Protein AF-A0A957Z367-F1 (afdb_monomer)

Secondary structure (DSSP, 8-state):
-PPPPTT--SEEEE-SSSTTEEEEEEE-TT-S-EEEEEGGGTT-TTTSBPEE-SSSEEEEEEE---SEEEEEEEE-SSS-EEEE--TT-SSEEEETTEEEEEE-SS--------TT--PPPGGG--EEEE-HHHHT-EEETTEEE---HHHHGGGHHHHHHHT-SEEEEPP-EE-SSS---S-S-SEEEEE-GGG--HHHHHHHHHHHHTTT-EEEE---TT---TTSHHHHHS-TTB-TTS-B-TT----

Sequence (251 aa):
MGMIPHTMHGGVHPDWHAPGTVTFVLRAPHKPYVSLVGDFNRWNSRANPLVTDGRGTWWTTIPHPGATRYGYFVAIDEDSHAWVGDPYATELRWQNDQPWAYLPAKPSSFKWNDGDWQTPALRDMVIYELCVRDFAGRWARNQPQFGNFKAALKQLDYLAELGINAIEIMPIQAFPGNSSWGYNPVFFFAMADVYGRPDDFKRFVDACHSRGIAVILDVAFNHAWGDHPYYHYYPPMYGPTGEWLTNWSPF

Radius of gyration: 20.67 Å; Cα contacts (8 Å, |Δi|>4): 487; chains: 1; bounding box: 50×52×57 Å

Structure (mmCIF, N/CA/C/O backbone):
data_AF-A0A957Z367-F1
#
_entry.id   AF-A0A957Z367-F1
#
loop_
_atom_site.group_PDB
_atom_site.id
_atom_site.type_symbol
_atom_site.label_atom_id
_atom_site.label_alt_id
_atom_site.label_comp_id
_atom_site.label_asym_id
_atom_site.label_entity_id
_atom_site.label_seq_id
_atom_site.pdbx_PDB_ins_code
_atom_site.Cartn_x
_atom_site.Cartn_y
_atom_site.Cartn_z
_atom_site.occupancy
_atom_site.B_iso_or_equiv
_atom_site.auth_seq_id
_atom_site.auth_comp_id
_atom_site.auth_asym_id
_atom_site.auth_atom_id
_atom_site.pdbx_PDB_model_num
ATOM 1 N N . MET A 1 1 ? 4.218 -15.432 -27.730 1.00 51.03 1 MET A N 1
ATOM 2 C CA . MET A 1 1 ? 4.133 -14.652 -26.478 1.00 51.03 1 MET A CA 1
ATOM 3 C C . MET A 1 1 ? 3.270 -15.455 -25.522 1.00 51.03 1 MET A C 1
ATOM 5 O O . MET A 1 1 ? 2.150 -15.774 -25.901 1.00 51.03 1 MET A O 1
ATOM 9 N N . GLY A 1 2 ? 3.792 -15.887 -24.371 1.00 57.97 2 GLY A N 1
ATOM 10 C CA . GLY A 1 2 ? 2.945 -16.529 -23.360 1.00 57.97 2 GLY A CA 1
ATOM 11 C C . GLY A 1 2 ? 1.927 -15.513 -22.849 1.00 57.97 2 GLY A C 1
ATOM 12 O O . GLY A 1 2 ? 2.272 -14.344 -22.717 1.00 57.97 2 GLY A O 1
ATOM 13 N N . MET A 1 3 ? 0.681 -15.916 -22.627 1.00 66.69 3 MET A N 1
ATOM 14 C CA . MET A 1 3 ? -0.283 -15.058 -21.941 1.00 66.69 3 MET A CA 1
ATOM 15 C C . MET A 1 3 ? -0.140 -15.291 -20.442 1.00 66.69 3 MET A C 1
ATOM 17 O O . MET A 1 3 ? -0.074 -16.441 -20.004 1.00 66.69 3 MET A O 1
ATOM 21 N N . ILE A 1 4 ? -0.081 -14.215 -19.662 1.00 77.62 4 ILE A N 1
ATOM 22 C CA . ILE A 1 4 ? -0.246 -14.314 -18.214 1.00 77.62 4 ILE A CA 1
ATOM 23 C C . ILE A 1 4 ? -1.657 -14.862 -17.914 1.00 77.62 4 ILE A C 1
ATOM 25 O O . ILE A 1 4 ? -2.597 -14.515 -18.639 1.00 77.62 4 ILE A O 1
ATOM 29 N N . PRO A 1 5 ? -1.843 -15.732 -16.902 1.00 73.38 5 PRO A N 1
ATOM 30 C CA . PRO A 1 5 ? -3.178 -16.165 -16.504 1.00 73.38 5 PRO A CA 1
ATOM 31 C C . PRO A 1 5 ? -4.095 -14.961 -16.261 1.00 73.38 5 PRO A C 1
ATOM 33 O O . PRO A 1 5 ? -3.700 -14.013 -15.587 1.00 73.38 5 PRO A O 1
ATOM 36 N N . HIS A 1 6 ? -5.333 -15.010 -16.764 1.00 69.62 6 HIS A N 1
ATOM 37 C CA . HIS A 1 6 ? -6.304 -13.908 -16.640 1.00 69.62 6 HIS A CA 1
ATOM 38 C C . HIS A 1 6 ? -6.625 -13.510 -15.189 1.00 69.62 6 HIS A C 1
ATOM 40 O O . HIS A 1 6 ? -7.199 -12.452 -14.955 1.00 69.62 6 HIS A O 1
ATOM 46 N N . THR A 1 7 ? -6.267 -14.356 -14.225 1.00 73.62 7 THR A N 1
ATOM 47 C CA . THR A 1 7 ? -6.446 -14.136 -12.789 1.00 73.62 7 THR A CA 1
ATOM 48 C C . THR A 1 7 ? -5.334 -13.302 -12.149 1.00 73.62 7 THR A C 1
ATOM 50 O O . THR A 1 7 ? -5.477 -12.899 -10.999 1.00 73.62 7 THR A O 1
ATOM 53 N N . MET A 1 8 ? -4.209 -13.068 -12.836 1.00 81.94 8 MET A N 1
ATOM 54 C CA . MET A 1 8 ? -3.102 -12.279 -12.293 1.00 81.94 8 MET A CA 1
ATOM 55 C C . MET A 1 8 ? -3.261 -10.803 -12.666 1.00 81.94 8 MET A C 1
ATOM 57 O O . MET A 1 8 ? -3.231 -10.427 -13.837 1.00 81.94 8 MET A O 1
ATOM 61 N N . HIS A 1 9 ? -3.403 -9.968 -11.641 1.00 87.00 9 HIS A N 1
ATOM 62 C CA . HIS A 1 9 ? -3.416 -8.508 -11.743 1.00 87.00 9 HIS A CA 1
ATOM 63 C C . HIS A 1 9 ? -2.057 -7.926 -11.328 1.00 87.00 9 HIS A C 1
ATOM 65 O O . HIS A 1 9 ? -1.130 -8.675 -11.028 1.00 87.00 9 HIS A O 1
ATOM 71 N N . GLY A 1 10 ? -1.915 -6.600 -11.319 1.00 93.06 10 GLY A N 1
ATOM 72 C CA . GLY A 1 10 ? -0.686 -5.955 -10.852 1.00 93.06 10 GLY A CA 1
ATOM 73 C C . GLY A 1 10 ? -0.298 -6.364 -9.425 1.00 93.06 10 GLY A C 1
ATOM 74 O O . GLY A 1 10 ? -1.168 -6.622 -8.592 1.00 93.06 10 GLY A O 1
ATOM 75 N N . GLY A 1 11 ? 1.007 -6.439 -9.169 1.00 95.69 11 GLY A N 1
ATOM 76 C CA . GLY A 1 11 ? 1.596 -6.838 -7.895 1.00 95.69 11 GLY A CA 1
ATOM 77 C C . GLY A 1 11 ? 2.370 -8.149 -7.960 1.00 95.69 11 GLY A C 1
ATOM 78 O O . GLY A 1 11 ? 2.796 -8.610 -9.022 1.00 95.69 11 GLY A O 1
ATOM 79 N N . VAL A 1 12 ? 2.572 -8.746 -6.787 1.00 94.69 12 VAL A N 1
ATOM 80 C CA . VAL A 1 12 ? 3.407 -9.934 -6.598 1.00 94.69 12 VAL A CA 1
ATOM 81 C C . VAL A 1 12 ? 2.562 -11.159 -6.254 1.00 94.69 12 VAL A C 1
ATOM 83 O O . VAL A 1 12 ? 1.740 -11.135 -5.341 1.00 94.69 12 VAL A O 1
ATOM 86 N N . HIS A 1 13 ? 2.799 -12.250 -6.980 1.00 93.38 13 HIS A N 1
ATOM 87 C CA . HIS A 1 13 ? 2.037 -13.500 -6.925 1.00 93.38 13 HIS A CA 1
ATOM 88 C C . HIS A 1 13 ? 2.976 -14.668 -6.596 1.00 93.38 13 HIS A C 1
ATOM 90 O O . HIS A 1 13 ? 3.448 -15.368 -7.500 1.00 93.38 13 HIS A O 1
ATOM 96 N N . PRO A 1 14 ? 3.333 -14.844 -5.314 1.00 88.81 14 PRO A N 1
ATOM 97 C CA . PRO A 1 14 ? 4.076 -16.011 -4.852 1.00 88.81 14 PRO A CA 1
ATOM 98 C C . PRO A 1 14 ? 3.198 -17.269 -4.888 1.00 88.81 14 PRO A C 1
ATOM 100 O O . PRO A 1 14 ? 2.069 -17.258 -4.396 1.00 88.81 14 PRO A O 1
ATOM 103 N N . ASP A 1 15 ? 3.723 -18.368 -5.435 1.00 83.56 15 ASP A N 1
ATOM 104 C CA . ASP A 1 15 ? 3.072 -19.674 -5.315 1.00 83.56 15 ASP A CA 1
ATOM 105 C C . ASP A 1 15 ? 3.379 -20.272 -3.936 1.00 83.56 15 ASP A C 1
ATOM 107 O O . ASP A 1 15 ? 4.469 -20.789 -3.679 1.00 83.56 15 ASP A O 1
ATOM 111 N N . TRP A 1 16 ? 2.414 -20.170 -3.024 1.00 76.31 16 TRP A N 1
ATOM 112 C CA . TRP A 1 16 ? 2.543 -20.706 -1.669 1.00 76.31 16 TRP A CA 1
ATOM 113 C C . TRP A 1 16 ? 2.253 -22.209 -1.567 1.00 76.31 16 TRP A C 1
ATOM 115 O O . TRP A 1 16 ? 2.565 -22.809 -0.537 1.00 76.31 16 TRP A O 1
ATOM 125 N N . HIS A 1 17 ? 1.663 -22.820 -2.599 1.00 62.44 17 HIS A N 1
ATOM 126 C CA . HIS A 1 17 ? 1.275 -24.233 -2.605 1.00 62.44 17 HIS A CA 1
ATOM 127 C C . HIS A 1 17 ? 2.348 -25.123 -3.246 1.00 62.44 17 HIS A C 1
ATOM 129 O O . HIS A 1 17 ? 2.559 -26.246 -2.787 1.00 62.44 17 HIS A O 1
ATOM 135 N N . ALA A 1 18 ? 3.072 -24.603 -4.240 1.00 62.22 18 ALA A N 1
ATOM 136 C CA . ALA A 1 18 ? 4.272 -25.197 -4.820 1.00 62.22 18 ALA A CA 1
ATOM 137 C C . ALA A 1 18 ? 5.437 -2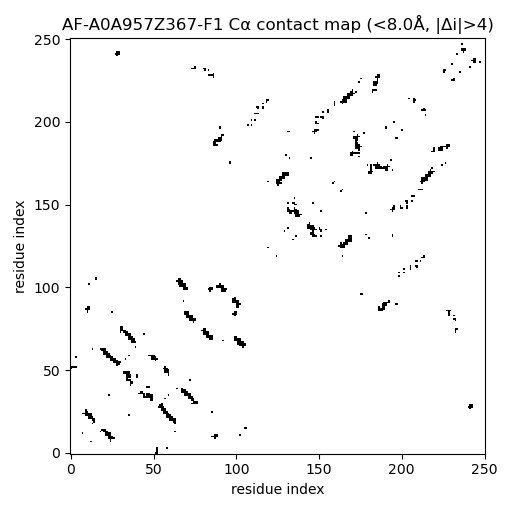4.185 -4.748 1.00 62.22 18 ALA A C 1
ATOM 139 O O . ALA A 1 18 ? 5.789 -23.560 -5.750 1.00 62.22 18 ALA A O 1
ATOM 140 N N . PRO A 1 19 ? 6.040 -23.990 -3.556 1.00 62.19 19 PRO A N 1
ATOM 141 C CA . PRO A 1 19 ? 7.034 -22.950 -3.313 1.00 62.19 19 PRO A CA 1
ATOM 142 C C . PRO A 1 19 ? 8.292 -23.192 -4.145 1.00 62.19 19 PRO A C 1
ATOM 144 O O . PRO A 1 19 ? 9.182 -23.958 -3.783 1.00 62.19 19 PRO A O 1
ATOM 147 N N . GLY A 1 20 ? 8.350 -22.517 -5.283 1.00 82.19 20 GLY A N 1
ATOM 148 C CA . GLY A 1 20 ? 9.489 -22.550 -6.188 1.00 82.19 20 GLY A CA 1
ATOM 149 C C . GLY A 1 20 ? 9.657 -21.242 -6.935 1.00 82.19 20 GLY A C 1
ATOM 150 O O . GLY A 1 20 ? 10.790 -20.837 -7.170 1.00 82.19 20 GLY A O 1
ATOM 151 N N . THR A 1 21 ? 8.562 -20.542 -7.240 1.00 91.44 21 THR A N 1
ATOM 152 C CA . THR A 1 21 ? 8.594 -19.318 -8.044 1.00 91.44 21 THR A CA 1
ATOM 153 C C . THR A 1 21 ? 7.656 -18.229 -7.543 1.00 91.44 21 THR A C 1
ATOM 155 O O . THR A 1 21 ? 6.682 -18.487 -6.839 1.00 91.44 21 THR A O 1
ATOM 158 N N . VAL A 1 22 ? 7.940 -17.001 -7.963 1.00 93.88 22 VAL A N 1
ATOM 159 C CA . VAL A 1 22 ? 7.112 -15.817 -7.732 1.00 93.88 22 VAL A CA 1
ATOM 160 C C . VAL A 1 22 ? 6.952 -15.084 -9.053 1.00 93.88 22 VAL A C 1
ATOM 162 O O . VAL A 1 22 ? 7.940 -14.873 -9.760 1.00 93.88 22 VAL A O 1
ATOM 165 N N . THR A 1 23 ? 5.719 -14.700 -9.381 1.00 95.06 23 THR A N 1
ATOM 166 C CA . THR A 1 23 ? 5.427 -13.874 -10.559 1.00 95.06 23 THR A CA 1
ATOM 167 C C . THR A 1 23 ? 5.214 -12.427 -10.139 1.00 95.06 23 THR A C 1
ATOM 169 O O . THR A 1 23 ? 4.418 -12.149 -9.248 1.00 95.06 23 THR A O 1
ATOM 172 N N . PHE A 1 24 ? 5.924 -11.511 -10.783 1.00 96.88 24 PHE A N 1
ATOM 173 C CA . PHE A 1 24 ? 5.823 -10.069 -10.573 1.00 96.88 24 PHE A CA 1
ATOM 174 C C . PHE A 1 24 ? 5.130 -9.453 -11.777 1.00 96.88 24 PHE A C 1
ATOM 176 O O . PHE A 1 24 ? 5.505 -9.773 -12.906 1.00 96.88 24 PHE A O 1
ATOM 183 N N . VAL A 1 25 ? 4.131 -8.602 -11.549 1.00 97.06 25 VAL A N 1
ATOM 184 C CA . VAL A 1 25 ? 3.269 -8.049 -12.595 1.00 97.06 25 VAL A CA 1
ATOM 185 C C . VAL A 1 25 ? 3.166 -6.537 -12.437 1.00 97.06 25 VAL A C 1
ATOM 187 O O . VAL A 1 25 ? 2.745 -6.041 -11.396 1.00 97.06 25 VAL A O 1
ATOM 190 N N . LEU A 1 26 ? 3.477 -5.798 -13.499 1.00 97.19 26 LEU A N 1
ATOM 191 C CA . LEU A 1 26 ? 3.359 -4.345 -13.547 1.00 97.19 26 LEU A CA 1
ATOM 192 C C . LEU A 1 26 ? 2.440 -3.914 -14.692 1.00 97.19 26 LEU A C 1
ATOM 194 O O . LEU A 1 26 ? 2.586 -4.349 -15.836 1.00 97.19 26 LEU A O 1
ATOM 198 N N . ARG A 1 27 ? 1.529 -2.982 -14.405 1.00 95.00 27 ARG A N 1
ATOM 199 C CA . ARG A 1 27 ? 0.796 -2.241 -15.435 1.00 95.00 27 ARG A CA 1
ATOM 200 C C . ARG A 1 27 ? 1.633 -1.034 -15.870 1.00 95.00 27 ARG A C 1
ATOM 202 O O . ARG A 1 27 ? 1.770 -0.066 -15.124 1.00 95.00 27 ARG A O 1
ATOM 209 N N . ALA A 1 28 ? 2.190 -1.103 -17.074 1.00 94.62 28 ALA A N 1
ATOM 210 C CA . ALA A 1 28 ? 2.998 -0.045 -17.682 1.00 94.62 28 ALA A CA 1
ATOM 211 C C . ALA A 1 28 ? 2.775 0.035 -19.215 1.00 94.62 28 ALA A C 1
ATOM 213 O O . ALA A 1 28 ? 3.666 -0.299 -20.002 1.00 94.62 28 ALA A O 1
ATOM 214 N N . PRO A 1 29 ? 1.569 0.415 -19.679 1.00 92.69 29 PRO A N 1
ATOM 215 C CA . PRO A 1 29 ? 1.305 0.667 -21.100 1.00 92.69 29 PRO A CA 1
ATOM 216 C C . PRO A 1 29 ? 2.258 1.675 -21.749 1.00 92.69 29 PRO A C 1
ATOM 218 O O . PRO A 1 29 ? 2.755 2.595 -21.108 1.00 92.69 29 PRO A O 1
ATOM 221 N N . HIS A 1 30 ? 2.530 1.463 -23.039 1.00 91.00 30 HIS A N 1
ATOM 222 C CA . HIS A 1 30 ? 3.413 2.294 -23.871 1.00 91.00 30 HIS A CA 1
ATOM 223 C C . HIS A 1 30 ? 4.879 2.387 -23.427 1.00 91.00 30 HIS A C 1
ATOM 225 O O . HIS A 1 30 ? 5.645 3.129 -24.036 1.00 91.00 30 HIS A O 1
ATOM 231 N N . LYS A 1 31 ? 5.308 1.631 -22.410 1.00 92.81 31 LYS A N 1
ATOM 232 C CA . LYS A 1 31 ? 6.718 1.606 -22.016 1.00 92.81 31 LYS A CA 1
ATOM 233 C C . LYS A 1 31 ? 7.532 0.705 -22.936 1.00 92.81 31 LYS A C 1
ATOM 235 O O . LYS A 1 31 ? 7.055 -0.370 -23.279 1.00 92.81 31 LYS A O 1
ATOM 240 N N . PRO A 1 32 ? 8.737 1.117 -23.363 1.00 93.31 32 PRO A N 1
ATOM 241 C CA . PRO A 1 32 ? 9.548 0.304 -24.263 1.00 93.31 32 PRO A CA 1
ATOM 242 C C . PRO A 1 32 ? 10.286 -0.819 -23.525 1.00 93.31 32 PRO A C 1
ATOM 244 O O . PRO A 1 32 ? 10.609 -1.843 -24.124 1.00 93.31 32 PRO A O 1
ATOM 247 N N . TYR A 1 33 ? 10.552 -0.646 -22.227 1.00 96.31 33 TYR A N 1
ATOM 248 C CA . TYR A 1 33 ? 11.316 -1.603 -21.438 1.00 96.31 33 TYR A CA 1
ATOM 249 C C . TYR A 1 33 ? 10.959 -1.532 -19.955 1.00 96.31 33 TYR A C 1
ATOM 251 O O . TYR A 1 33 ? 10.891 -0.449 -19.368 1.00 96.31 33 TYR A O 1
ATOM 259 N N . VAL A 1 34 ? 10.800 -2.706 -19.342 1.00 98.12 34 VAL A N 1
ATOM 260 C CA . VAL A 1 34 ? 10.646 -2.872 -17.895 1.00 98.12 34 VAL A CA 1
ATOM 261 C C . VAL A 1 34 ? 11.530 -4.029 -17.436 1.00 98.12 34 VAL A C 1
ATOM 263 O O . VAL A 1 34 ? 11.526 -5.096 -18.047 1.00 98.12 34 VAL A O 1
ATOM 266 N N . SER A 1 35 ? 12.261 -3.844 -16.338 1.00 98.56 35 SER A N 1
ATOM 267 C CA . SER A 1 35 ? 13.008 -4.909 -15.661 1.00 98.56 35 SER A CA 1
ATOM 268 C C . SER A 1 35 ? 12.687 -4.932 -14.179 1.00 98.56 35 SER A C 1
ATOM 270 O O . SER A 1 35 ? 12.572 -3.889 -13.539 1.00 98.56 35 SER A O 1
ATOM 272 N N . LEU A 1 36 ? 12.614 -6.134 -13.619 1.00 98.69 36 LEU A N 1
ATOM 273 C CA . LEU A 1 36 ? 12.528 -6.340 -12.185 1.00 98.69 36 LEU A CA 1
ATOM 274 C C . LEU A 1 36 ? 13.912 -6.087 -11.575 1.00 98.69 36 LEU A C 1
ATOM 276 O O . LEU A 1 36 ? 14.925 -6.582 -12.077 1.00 98.69 36 LEU A O 1
ATOM 280 N N . VAL A 1 37 ? 13.958 -5.324 -10.488 1.00 98.56 37 VAL A N 1
ATOM 281 C CA . VAL A 1 37 ? 15.180 -5.035 -9.727 1.00 98.56 37 VAL A CA 1
ATOM 282 C C . VAL A 1 37 ? 14.935 -5.311 -8.251 1.00 98.56 37 VAL A C 1
ATOM 284 O O . VAL A 1 37 ? 13.828 -5.116 -7.758 1.00 98.56 37 VAL A O 1
ATOM 287 N N . GLY A 1 38 ? 15.949 -5.780 -7.534 1.00 97.94 38 GLY A N 1
ATOM 288 C CA . GLY A 1 38 ? 15.832 -6.009 -6.099 1.00 97.94 38 GLY A CA 1
ATOM 289 C C . GLY A 1 38 ? 17.091 -6.589 -5.481 1.00 97.94 38 GLY A C 1
ATOM 290 O O . GLY A 1 38 ? 18.102 -6.801 -6.156 1.00 97.94 38 GLY A O 1
ATOM 291 N N . ASP A 1 39 ? 17.030 -6.892 -4.186 1.00 97.62 39 ASP A N 1
ATOM 292 C CA . ASP A 1 39 ? 18.198 -7.401 -3.456 1.00 97.62 39 ASP A CA 1
ATOM 293 C C . ASP A 1 39 ? 18.724 -8.715 -4.073 1.00 97.62 39 ASP A C 1
ATOM 295 O O . ASP A 1 39 ? 19.935 -8.920 -4.173 1.00 97.62 39 ASP A O 1
ATOM 299 N N . PHE A 1 40 ? 17.824 -9.570 -4.573 1.00 97.25 40 PHE A N 1
ATOM 300 C CA . PHE A 1 40 ? 18.145 -10.873 -5.173 1.00 97.25 40 PHE A CA 1
ATOM 301 C C . PHE A 1 40 ? 18.965 -10.793 -6.471 1.00 97.25 40 PHE A C 1
ATOM 303 O O . PHE A 1 40 ? 19.659 -11.750 -6.809 1.00 97.25 40 PHE A O 1
ATOM 310 N N . ASN A 1 41 ? 18.920 -9.669 -7.192 1.00 97.75 41 ASN A N 1
ATOM 311 C CA . ASN A 1 41 ? 19.721 -9.443 -8.399 1.00 97.75 41 ASN A CA 1
ATOM 312 C C . ASN A 1 41 ? 20.695 -8.267 -8.255 1.00 97.75 41 ASN A C 1
ATOM 314 O O . ASN A 1 41 ? 21.228 -7.783 -9.255 1.00 97.75 41 ASN A O 1
ATOM 318 N N . ARG A 1 42 ? 20.952 -7.831 -7.011 1.00 97.69 42 ARG A N 1
ATOM 319 C CA . ARG A 1 42 ? 21.804 -6.679 -6.676 1.00 97.69 42 ARG A CA 1
ATOM 320 C C . ARG A 1 42 ? 21.386 -5.411 -7.421 1.00 97.69 42 ARG A C 1
ATOM 322 O O . ARG A 1 42 ? 22.244 -4.644 -7.849 1.00 97.69 42 ARG A O 1
ATOM 329 N N . TRP A 1 43 ? 20.078 -5.217 -7.584 1.00 97.62 43 TRP A N 1
ATOM 330 C CA . TRP A 1 43 ? 19.509 -4.053 -8.255 1.00 97.62 43 TRP A CA 1
ATOM 331 C C . TRP A 1 43 ? 20.005 -3.891 -9.705 1.00 97.62 43 TRP A C 1
ATOM 333 O O . TRP A 1 43 ? 20.191 -2.783 -10.188 1.00 97.62 43 TRP A O 1
ATOM 343 N N . ASN A 1 44 ? 20.238 -4.994 -10.426 1.00 98.19 44 ASN A N 1
ATOM 344 C CA . ASN A 1 44 ? 20.693 -4.959 -11.818 1.00 98.19 44 ASN A CA 1
ATOM 345 C C . ASN A 1 44 ? 19.507 -4.836 -12.794 1.00 98.19 44 ASN A C 1
ATOM 347 O O . ASN A 1 44 ? 18.764 -5.796 -13.000 1.00 98.19 44 ASN A O 1
ATOM 351 N N . SER A 1 45 ? 19.388 -3.687 -13.468 1.00 97.81 45 SER A N 1
ATOM 352 C CA . SER A 1 45 ? 18.305 -3.356 -14.414 1.00 97.81 45 SER A CA 1
ATOM 353 C C . SER A 1 45 ? 18.272 -4.178 -15.708 1.00 97.81 45 SER A C 1
ATOM 355 O O . SER A 1 45 ? 17.394 -3.972 -16.546 1.00 97.81 45 SER A O 1
ATOM 357 N N . ARG A 1 46 ? 19.223 -5.098 -15.902 1.00 97.38 46 ARG A N 1
ATOM 358 C CA . ARG A 1 46 ? 19.306 -5.992 -17.067 1.00 97.38 46 ARG A CA 1
ATOM 359 C C . ARG A 1 46 ? 19.168 -7.469 -16.709 1.00 97.38 46 ARG A C 1
ATOM 361 O O . ARG A 1 46 ? 19.109 -8.302 -17.607 1.00 97.38 46 ARG A O 1
ATOM 368 N N . ALA A 1 47 ? 19.155 -7.810 -15.420 1.00 97.44 47 ALA A N 1
ATOM 369 C CA . ALA A 1 47 ? 19.177 -9.203 -14.980 1.00 97.44 47 ALA A CA 1
ATOM 370 C C . ALA A 1 47 ? 17.825 -9.910 -15.153 1.00 97.44 47 ALA A C 1
ATOM 372 O O . ALA A 1 47 ? 17.796 -11.117 -15.383 1.00 97.44 47 ALA A O 1
ATOM 373 N N . ASN A 1 48 ? 16.712 -9.178 -15.039 1.00 98.06 48 ASN A N 1
ATOM 374 C CA . ASN A 1 48 ? 15.365 -9.749 -15.059 1.00 98.06 48 ASN A CA 1
ATOM 375 C C . ASN A 1 48 ? 14.393 -8.880 -15.882 1.00 98.06 48 ASN A C 1
ATOM 377 O O . ASN A 1 48 ? 13.464 -8.308 -15.305 1.00 98.06 48 ASN A O 1
ATOM 381 N N . PRO A 1 49 ? 14.581 -8.769 -17.212 1.00 98.00 49 PRO A N 1
ATOM 382 C CA . PRO A 1 49 ? 13.626 -8.076 -18.072 1.00 98.00 49 PRO A CA 1
ATOM 383 C C . PRO A 1 49 ? 12.245 -8.740 -17.990 1.00 98.00 49 PRO A C 1
ATOM 385 O O . PRO A 1 49 ? 12.132 -9.969 -17.919 1.00 98.00 49 PRO A O 1
ATOM 388 N N . LEU A 1 50 ? 11.193 -7.925 -17.986 1.00 97.44 50 LEU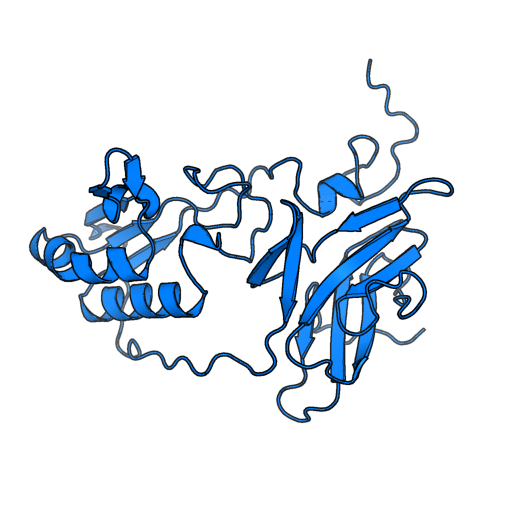 A N 1
ATOM 389 C CA . LEU A 1 50 ? 9.816 -8.405 -18.038 1.00 97.44 50 LEU A CA 1
ATOM 390 C C . LEU A 1 50 ? 9.418 -8.663 -19.494 1.00 97.44 50 LEU A C 1
ATOM 392 O O . LEU A 1 50 ? 9.827 -7.953 -20.412 1.00 97.44 50 LEU A O 1
ATOM 396 N N . VAL A 1 51 ? 8.575 -9.671 -19.694 1.00 95.88 51 VAL A N 1
ATOM 397 C CA . VAL A 1 51 ? 7.834 -9.866 -20.943 1.00 95.88 51 VAL A CA 1
ATOM 398 C C . VAL A 1 51 ? 6.523 -9.084 -20.882 1.00 95.88 51 VAL A C 1
ATOM 400 O O . VAL A 1 51 ? 6.047 -8.759 -19.797 1.00 95.88 51 VAL A O 1
ATOM 403 N N . THR A 1 52 ? 5.926 -8.781 -22.034 1.00 93.69 52 THR A N 1
ATOM 404 C CA . THR A 1 52 ? 4.665 -8.030 -22.106 1.00 93.69 52 THR A CA 1
ATOM 405 C C . THR A 1 52 ? 3.654 -8.675 -23.045 1.00 93.69 52 THR A C 1
ATOM 407 O O . THR A 1 52 ? 4.017 -9.401 -23.969 1.00 93.69 52 THR A O 1
ATOM 410 N N . ASP A 1 53 ? 2.373 -8.389 -22.818 1.00 92.06 53 ASP A N 1
ATOM 411 C CA . ASP A 1 53 ? 1.258 -8.740 -23.701 1.00 92.06 53 ASP A CA 1
ATOM 412 C C . ASP A 1 53 ? 1.104 -7.755 -24.876 1.00 92.06 53 ASP A C 1
ATOM 414 O O . ASP A 1 53 ? 0.200 -7.902 -25.697 1.00 92.06 53 ASP A O 1
ATOM 418 N N . GLY A 1 54 ? 1.957 -6.724 -24.941 1.00 89.75 54 GLY A N 1
ATOM 419 C CA . GLY A 1 54 ? 1.886 -5.643 -25.927 1.00 89.75 54 GLY A CA 1
ATOM 420 C C . GLY A 1 54 ? 0.743 -4.651 -25.683 1.00 89.75 54 GLY A C 1
ATOM 421 O O . GLY A 1 54 ? 0.636 -3.654 -26.388 1.00 89.75 54 GLY A O 1
ATOM 422 N N . ARG A 1 55 ? -0.098 -4.889 -24.671 1.00 88.06 55 ARG A N 1
ATOM 423 C CA . ARG A 1 55 ? -1.173 -3.993 -24.217 1.00 88.06 55 ARG A CA 1
ATOM 424 C C . ARG A 1 55 ? -0.787 -3.262 -22.935 1.00 88.06 55 ARG A C 1
ATOM 426 O O . ARG A 1 55 ? -1.561 -2.445 -22.438 1.00 88.06 55 ARG A O 1
ATOM 433 N N . GLY A 1 56 ? 0.417 -3.524 -22.420 1.00 89.62 56 GLY A N 1
ATOM 434 C CA . GLY A 1 56 ? 1.037 -2.847 -21.290 1.00 89.62 56 GLY A CA 1
ATOM 435 C C . GLY A 1 56 ? 0.926 -3.579 -19.963 1.00 89.62 56 GLY A C 1
ATOM 436 O O . GLY A 1 56 ? 1.104 -2.951 -18.920 1.00 89.62 56 GLY A O 1
ATOM 437 N N . THR A 1 57 ? 0.564 -4.857 -19.973 1.00 94.50 57 THR A N 1
ATOM 438 C CA . THR A 1 57 ? 0.817 -5.732 -18.829 1.00 94.50 57 THR A CA 1
ATOM 439 C C . THR A 1 57 ? 2.216 -6.293 -19.004 1.00 94.50 57 THR A C 1
ATOM 441 O O . THR A 1 57 ? 2.525 -6.863 -20.050 1.00 94.50 57 THR A O 1
ATOM 444 N N . TRP A 1 58 ? 3.067 -6.102 -18.005 1.00 96.19 58 TRP A N 1
ATOM 445 C CA . TRP A 1 58 ? 4.432 -6.608 -17.965 1.00 96.19 58 TRP A CA 1
ATOM 446 C C . TRP A 1 58 ? 4.544 -7.630 -16.850 1.00 96.19 58 TRP A C 1
ATOM 448 O O . TRP A 1 58 ? 3.995 -7.404 -15.774 1.00 96.19 58 TRP A O 1
ATOM 458 N N . TRP A 1 59 ? 5.265 -8.727 -17.063 1.00 97.00 59 TRP A N 1
ATOM 459 C CA . TRP A 1 59 ? 5.526 -9.679 -15.990 1.00 97.00 59 TRP A CA 1
ATOM 460 C C . TRP A 1 59 ? 6.834 -10.441 -16.153 1.00 97.00 59 TRP A C 1
ATOM 462 O O . TRP A 1 59 ? 7.412 -10.535 -17.235 1.00 97.00 59 TRP A O 1
ATOM 472 N N . THR A 1 60 ? 7.302 -11.010 -15.049 1.00 95.88 60 THR A N 1
ATOM 473 C CA . THR A 1 60 ? 8.381 -11.996 -15.037 1.00 95.88 60 THR A CA 1
ATOM 474 C C . THR A 1 60 ? 8.164 -12.974 -13.892 1.00 95.88 60 THR A C 1
ATOM 476 O O . THR A 1 60 ? 7.592 -12.614 -12.862 1.00 95.88 60 THR A O 1
ATOM 479 N N . THR A 1 61 ? 8.620 -14.208 -14.069 1.00 94.50 61 THR A N 1
ATOM 480 C CA . THR A 1 61 ? 8.558 -15.250 -13.044 1.00 94.50 61 THR A CA 1
ATOM 481 C C . THR A 1 61 ? 9.978 -15.677 -12.718 1.00 94.50 61 THR A C 1
ATOM 483 O O . THR A 1 61 ? 10.727 -16.086 -13.604 1.00 94.50 61 THR A O 1
ATOM 486 N N . ILE A 1 62 ? 10.354 -15.576 -11.446 1.00 94.69 62 ILE A N 1
ATOM 487 C CA . ILE A 1 62 ? 11.686 -15.951 -10.957 1.00 94.69 62 ILE A CA 1
ATOM 488 C C . ILE A 1 62 ? 11.568 -17.021 -9.872 1.00 94.69 62 ILE A C 1
ATOM 490 O O . ILE A 1 62 ? 10.506 -17.131 -9.251 1.00 94.69 62 ILE A O 1
ATOM 494 N N . PRO A 1 63 ? 12.638 -17.788 -9.592 1.00 93.56 63 PRO A N 1
ATOM 495 C CA . PRO A 1 63 ? 12.701 -18.598 -8.385 1.00 93.56 63 PRO A CA 1
ATOM 496 C C . PRO A 1 63 ? 12.415 -17.753 -7.141 1.00 93.56 63 PRO A C 1
ATOM 498 O O . PRO A 1 63 ? 12.841 -16.600 -7.080 1.00 93.56 63 PRO A O 1
ATOM 501 N N . HIS A 1 64 ? 11.704 -18.309 -6.157 1.00 93.38 64 HIS A N 1
ATOM 502 C CA . HIS A 1 64 ? 11.320 -17.563 -4.960 1.00 93.38 64 HIS A CA 1
ATOM 503 C C . HIS A 1 64 ? 12.572 -17.002 -4.256 1.00 93.38 64 HIS A C 1
ATOM 505 O O . HIS A 1 64 ? 13.365 -17.779 -3.720 1.00 93.38 64 HIS A O 1
ATOM 511 N N . PRO A 1 65 ? 12.761 -15.668 -4.206 1.00 93.75 65 PRO A N 1
ATOM 512 C CA . PRO A 1 65 ? 14.026 -15.072 -3.764 1.00 93.75 65 PRO A CA 1
ATOM 513 C C . PRO A 1 65 ? 14.201 -15.081 -2.236 1.00 93.75 65 PRO A C 1
ATOM 515 O O . PRO A 1 65 ? 15.237 -14.669 -1.720 1.00 93.75 65 PRO A O 1
ATOM 518 N N . GLY A 1 66 ? 13.178 -15.523 -1.503 1.00 93.69 66 GLY A N 1
ATOM 519 C CA . GLY A 1 66 ? 13.091 -15.363 -0.057 1.00 93.69 66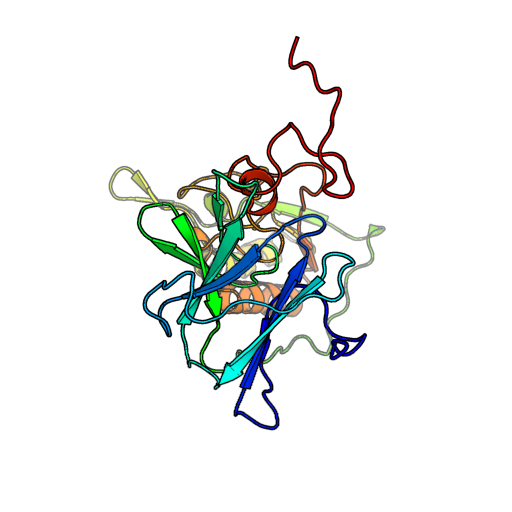 GLY A CA 1
ATOM 520 C C . GLY A 1 66 ? 12.568 -13.973 0.291 1.00 93.69 66 GLY A C 1
ATOM 521 O O . GLY A 1 66 ? 11.903 -13.332 -0.520 1.00 93.69 66 GLY A O 1
ATOM 522 N N . ALA A 1 67 ? 12.851 -13.516 1.509 1.00 95.25 67 ALA A N 1
ATOM 523 C CA . ALA A 1 67 ? 12.515 -12.157 1.905 1.00 95.25 67 ALA A CA 1
ATOM 524 C C . ALA A 1 67 ? 13.388 -11.166 1.127 1.00 95.25 67 ALA A C 1
ATOM 526 O O . ALA A 1 67 ? 14.614 -11.249 1.196 1.00 95.25 67 ALA A O 1
ATOM 527 N N . THR A 1 68 ? 12.780 -10.229 0.403 1.00 96.94 68 THR A N 1
ATOM 528 C CA . THR A 1 68 ? 13.535 -9.321 -0.465 1.00 96.94 68 THR A CA 1
ATOM 529 C C . THR A 1 68 ? 12.831 -7.987 -0.662 1.00 96.94 68 THR A C 1
ATOM 531 O O . THR A 1 68 ? 11.600 -7.913 -0.661 1.00 96.94 68 THR A O 1
ATOM 534 N N . ARG A 1 69 ? 13.618 -6.925 -0.849 1.00 97.75 69 ARG A N 1
ATOM 535 C CA . ARG A 1 69 ? 13.116 -5.670 -1.407 1.00 97.75 69 ARG A CA 1
ATOM 536 C C . ARG A 1 69 ? 13.215 -5.720 -2.919 1.00 97.75 69 ARG A C 1
ATOM 538 O O . ARG A 1 69 ? 14.185 -6.256 -3.460 1.00 97.75 69 ARG A O 1
ATOM 545 N N . TYR A 1 70 ? 12.228 -5.140 -3.581 1.00 98.44 70 TYR A N 1
ATOM 546 C CA . TYR A 1 70 ? 12.177 -5.082 -5.029 1.00 98.44 70 TYR A CA 1
ATOM 547 C C . TYR A 1 70 ? 11.473 -3.817 -5.524 1.00 98.44 70 TYR A C 1
ATOM 549 O O . TYR A 1 70 ? 10.836 -3.072 -4.773 1.00 98.44 70 TYR A O 1
ATOM 557 N N . GLY A 1 71 ? 11.607 -3.597 -6.820 1.00 98.25 71 GLY A N 1
ATOM 558 C CA . GLY A 1 71 ? 10.922 -2.578 -7.588 1.00 98.25 71 GLY A CA 1
ATOM 559 C C . GLY A 1 71 ? 11.115 -2.849 -9.073 1.00 98.25 71 GLY A C 1
ATOM 560 O O . GLY A 1 71 ? 11.469 -3.959 -9.486 1.00 98.25 71 GLY A O 1
ATOM 561 N N . TYR A 1 72 ? 10.929 -1.813 -9.875 1.00 98.62 72 TYR A N 1
ATOM 562 C CA . TYR A 1 72 ? 11.069 -1.876 -11.317 1.00 98.62 72 TYR A CA 1
ATOM 563 C C . TYR A 1 72 ? 11.997 -0.776 -11.815 1.00 98.62 72 TYR A C 1
ATOM 565 O O . TYR A 1 72 ? 11.934 0.372 -11.376 1.00 98.62 72 TYR A O 1
ATOM 573 N N . PHE A 1 73 ? 12.840 -1.146 -12.769 1.00 98.31 73 PHE A N 1
ATOM 574 C CA . PHE A 1 73 ? 13.471 -0.213 -13.684 1.00 98.31 73 PHE A CA 1
ATOM 575 C C . PHE A 1 73 ? 12.558 -0.078 -14.901 1.00 98.31 73 PHE A C 1
ATOM 577 O O . PHE A 1 73 ? 12.283 -1.076 -15.571 1.00 98.31 73 PHE A O 1
ATOM 584 N N . VAL A 1 74 ? 12.089 1.132 -15.185 1.00 98.00 74 VAL A N 1
ATOM 585 C CA . VAL A 1 74 ? 11.161 1.422 -16.284 1.00 98.00 74 VAL A CA 1
ATOM 586 C C . VAL A 1 74 ? 11.810 2.447 -17.200 1.00 98.00 74 VAL A C 1
ATOM 588 O O . VAL A 1 74 ? 12.104 3.557 -16.761 1.00 98.00 74 VAL A O 1
ATOM 591 N N . ALA A 1 75 ? 12.029 2.102 -18.466 1.00 96.19 75 ALA A N 1
ATOM 592 C CA . ALA A 1 75 ? 12.386 3.104 -19.466 1.00 96.19 75 ALA A CA 1
ATOM 593 C C . ALA A 1 75 ? 11.162 3.991 -19.729 1.00 96.19 75 ALA A C 1
ATOM 595 O O . ALA A 1 75 ? 10.057 3.482 -19.931 1.00 96.19 75 ALA A O 1
ATOM 596 N N . ILE A 1 76 ? 11.345 5.307 -19.679 1.00 91.88 76 ILE A N 1
ATOM 597 C CA . ILE A 1 76 ? 10.278 6.277 -19.940 1.00 91.88 76 ILE A CA 1
ATOM 598 C C . ILE A 1 76 ? 10.244 6.576 -21.437 1.00 91.88 76 ILE A C 1
ATOM 600 O O . ILE A 1 76 ? 9.169 6.504 -22.028 1.00 91.88 76 ILE A O 1
ATOM 604 N N . ASP A 1 77 ? 11.412 6.840 -22.019 1.00 83.69 77 ASP A N 1
ATOM 605 C CA . ASP A 1 77 ? 11.667 7.080 -23.440 1.00 83.69 77 ASP A CA 1
ATOM 606 C C . ASP A 1 77 ? 13.046 6.488 -23.826 1.00 83.69 77 ASP A C 1
ATOM 608 O O . ASP A 1 77 ? 13.536 5.582 -23.146 1.00 83.69 77 ASP A O 1
ATOM 612 N N . GLU A 1 78 ? 13.639 6.929 -24.941 1.00 81.69 78 GLU A N 1
ATOM 613 C CA . GLU A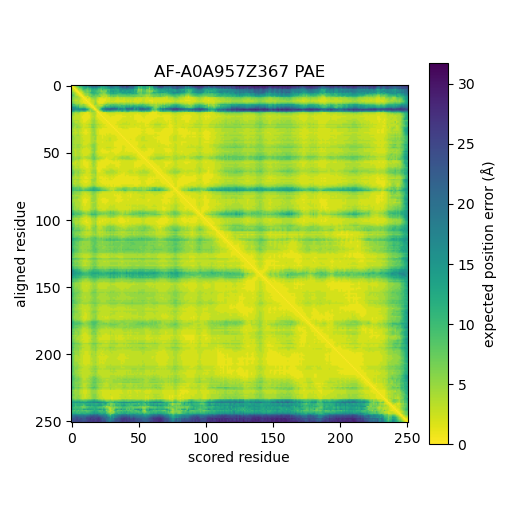 1 78 ? 14.940 6.434 -25.423 1.00 81.69 78 GLU A CA 1
ATOM 614 C C . GLU A 1 78 ? 16.119 6.836 -24.520 1.00 81.69 78 GLU A C 1
ATOM 616 O O . GLU A 1 78 ? 17.090 6.084 -24.417 1.00 81.69 78 GLU A O 1
ATOM 621 N N . ASP A 1 79 ? 16.014 7.970 -23.824 1.00 86.81 79 ASP A N 1
ATOM 622 C CA . ASP A 1 79 ? 17.110 8.595 -23.078 1.00 86.81 79 ASP A CA 1
ATOM 623 C C . ASP A 1 79 ? 16.876 8.608 -21.557 1.00 86.81 79 ASP A C 1
ATOM 625 O O . ASP A 1 79 ? 17.815 8.796 -20.776 1.00 86.81 79 ASP A O 1
ATOM 629 N N . SER A 1 80 ? 15.638 8.397 -21.105 1.00 92.19 80 SER A N 1
ATOM 630 C CA . SER A 1 80 ? 15.244 8.540 -19.705 1.00 92.19 80 SER A CA 1
ATOM 631 C C . SER A 1 80 ? 14.582 7.288 -19.120 1.00 92.19 80 SER A C 1
ATOM 633 O O . SER A 1 80 ? 13.976 6.455 -19.799 1.00 92.19 80 SER A O 1
ATOM 635 N N . HIS A 1 81 ? 14.733 7.122 -17.806 1.00 95.44 81 HIS A N 1
ATOM 636 C CA . HIS A 1 81 ? 14.226 5.972 -17.064 1.00 95.44 81 HIS A CA 1
ATOM 637 C C . HIS A 1 81 ? 13.879 6.351 -15.623 1.00 95.44 81 HIS A C 1
ATOM 639 O O . HIS A 1 81 ? 14.368 7.346 -15.092 1.00 95.44 81 HIS A O 1
ATOM 645 N N . ALA A 1 82 ? 13.078 5.512 -14.973 1.00 95.69 82 ALA A N 1
ATOM 646 C CA . ALA A 1 82 ? 12.741 5.623 -13.563 1.00 95.69 82 ALA A CA 1
ATOM 647 C C . ALA A 1 82 ? 13.026 4.317 -12.820 1.00 95.69 82 ALA A C 1
ATOM 649 O O . ALA A 1 82 ? 12.860 3.217 -13.351 1.00 95.69 82 ALA A O 1
ATOM 650 N N . TRP A 1 83 ? 13.413 4.465 -11.557 1.00 96.75 83 TRP A N 1
ATOM 651 C CA . TRP A 1 83 ? 13.489 3.377 -10.594 1.00 96.75 83 TRP A CA 1
ATOM 652 C C . TRP A 1 83 ? 12.357 3.557 -9.593 1.00 96.75 83 TRP A C 1
ATOM 654 O O . TRP A 1 83 ? 12.332 4.548 -8.864 1.00 96.75 83 TRP A O 1
ATOM 664 N N . VAL A 1 84 ? 11.413 2.624 -9.576 1.00 96.50 84 VAL A N 1
ATOM 665 C CA . VAL A 1 84 ? 10.165 2.780 -8.823 1.00 96.50 84 VAL A CA 1
ATOM 666 C C . VAL A 1 84 ? 9.848 1.544 -7.998 1.00 96.50 84 VAL A C 1
ATOM 668 O O . VAL A 1 84 ? 10.126 0.420 -8.415 1.00 96.50 84 VAL A O 1
ATOM 671 N N . GLY A 1 85 ? 9.249 1.737 -6.823 1.00 96.94 85 GLY A N 1
ATOM 672 C CA . GLY A 1 85 ? 8.617 0.642 -6.090 1.00 96.94 85 GLY A CA 1
ATOM 673 C C . GLY A 1 85 ? 7.413 0.079 -6.855 1.00 96.94 85 GLY A C 1
ATOM 674 O O . GLY A 1 85 ? 6.922 0.690 -7.804 1.00 96.94 85 GLY A O 1
ATOM 675 N N . ASP A 1 86 ? 6.924 -1.089 -6.442 1.00 97.62 86 ASP A N 1
ATOM 676 C CA . ASP A 1 86 ? 5.716 -1.680 -7.025 1.00 97.62 86 ASP A CA 1
ATOM 677 C C . ASP A 1 86 ? 4.462 -0.885 -6.600 1.00 97.62 86 ASP A C 1
ATOM 679 O O . ASP A 1 86 ? 4.162 -0.868 -5.406 1.00 97.62 86 ASP A O 1
ATOM 683 N N . PRO A 1 87 ? 3.702 -0.250 -7.519 1.00 96.56 87 PRO A N 1
ATOM 684 C CA . PRO A 1 87 ? 2.480 0.485 -7.169 1.00 96.56 87 PRO A CA 1
ATOM 685 C C . PRO A 1 87 ? 1.430 -0.367 -6.433 1.00 96.56 87 PRO A C 1
ATOM 687 O O . PRO A 1 87 ? 0.578 0.168 -5.725 1.00 96.56 87 PRO A O 1
ATOM 690 N N . TYR A 1 88 ? 1.496 -1.690 -6.586 1.00 96.94 88 TYR A N 1
ATOM 691 C CA . TYR A 1 88 ? 0.619 -2.674 -5.957 1.00 96.94 88 TYR A CA 1
ATOM 692 C C . TYR A 1 88 ? 1.243 -3.309 -4.703 1.00 96.94 88 TYR A C 1
ATOM 694 O O . TYR A 1 88 ? 0.733 -4.307 -4.192 1.00 96.94 88 TYR A O 1
ATOM 702 N N . ALA A 1 89 ? 2.359 -2.767 -4.204 1.00 96.25 89 ALA A N 1
ATOM 703 C CA . ALA A 1 89 ? 3.012 -3.260 -3.001 1.00 96.25 89 ALA A CA 1
ATOM 704 C C . ALA A 1 89 ? 2.056 -3.239 -1.805 1.00 96.25 89 ALA A C 1
ATOM 706 O O . ALA A 1 89 ? 1.450 -2.216 -1.494 1.00 96.25 89 ALA A O 1
ATOM 707 N N . THR A 1 90 ? 1.992 -4.355 -1.081 1.00 94.50 90 THR A N 1
ATOM 708 C CA . THR A 1 90 ? 1.245 -4.463 0.182 1.00 94.50 90 THR A CA 1
ATOM 709 C C . THR A 1 90 ? 2.103 -4.134 1.404 1.00 94.50 90 THR A C 1
ATOM 711 O O . THR A 1 90 ? 1.606 -4.005 2.521 1.00 94.50 90 THR A O 1
ATOM 714 N N . GLU A 1 91 ? 3.419 -4.042 1.217 1.00 95.00 91 GLU A N 1
ATOM 715 C CA . GLU A 1 91 ? 4.382 -3.718 2.260 1.00 95.00 91 GLU A CA 1
ATOM 716 C C . GLU A 1 91 ? 5.587 -2.989 1.657 1.00 95.00 91 GLU A C 1
ATOM 718 O O . GLU A 1 91 ? 6.054 -3.340 0.572 1.00 95.00 91 GLU A O 1
ATOM 723 N N . LEU A 1 92 ? 6.108 -1.995 2.384 1.00 95.44 92 LEU A N 1
ATOM 724 C CA . LEU A 1 92 ? 7.247 -1.183 1.959 1.00 95.44 92 LEU A CA 1
ATOM 725 C C . LEU A 1 92 ? 8.425 -1.259 2.938 1.00 95.44 92 LEU A C 1
ATOM 727 O O . LEU A 1 92 ? 8.277 -1.529 4.138 1.00 95.44 92 LEU A O 1
ATOM 731 N N . ARG A 1 93 ? 9.621 -0.980 2.418 1.00 93.75 93 ARG A N 1
ATOM 732 C CA . ARG A 1 93 ? 10.842 -0.688 3.176 1.00 93.75 93 ARG A CA 1
ATOM 733 C C . ARG A 1 93 ? 11.482 0.574 2.617 1.00 93.75 93 ARG A C 1
ATOM 735 O O . ARG A 1 93 ? 11.850 0.603 1.446 1.00 93.75 93 ARG A O 1
ATOM 742 N N . TRP A 1 94 ? 11.657 1.572 3.471 1.00 90.06 94 TRP A N 1
ATOM 743 C CA . TRP A 1 94 ? 12.342 2.809 3.118 1.00 90.06 94 TRP A CA 1
ATOM 744 C C . TRP A 1 94 ? 13.856 2.632 3.243 1.00 90.06 94 TRP A C 1
ATOM 746 O O . TRP A 1 94 ? 14.352 2.108 4.243 1.00 90.06 94 TRP A O 1
ATOM 756 N N . GLN A 1 95 ? 14.595 3.048 2.219 1.00 88.88 95 GLN A N 1
ATOM 757 C CA . GLN A 1 95 ? 16.052 3.156 2.253 1.00 88.88 95 GLN A CA 1
ATOM 758 C C . GLN A 1 95 ? 16.455 4.471 1.597 1.00 88.88 95 GLN A C 1
ATOM 760 O O . GLN A 1 95 ? 16.110 4.690 0.441 1.00 88.88 95 GLN A O 1
ATOM 765 N N . ASN A 1 96 ? 17.216 5.305 2.315 1.00 87.12 96 ASN A N 1
ATOM 766 C CA . ASN A 1 96 ? 17.650 6.626 1.843 1.00 87.12 96 ASN A CA 1
ATOM 767 C C . ASN A 1 96 ? 16.470 7.452 1.297 1.00 87.12 96 ASN A C 1
ATOM 769 O O . ASN A 1 96 ? 16.522 7.934 0.171 1.00 87.12 96 ASN A O 1
ATOM 773 N N . ASP A 1 97 ? 15.381 7.513 2.068 1.00 83.81 97 ASP A N 1
ATOM 774 C CA . ASP A 1 97 ? 14.127 8.198 1.724 1.00 83.81 97 ASP A CA 1
ATOM 775 C C . ASP A 1 97 ? 13.390 7.674 0.475 1.00 83.81 97 ASP A C 1
ATOM 777 O O . ASP A 1 97 ? 12.381 8.246 0.074 1.00 83.81 97 ASP A O 1
ATOM 781 N N . GLN A 1 98 ? 13.810 6.536 -0.092 1.00 88.19 98 GLN A N 1
ATOM 782 C CA . GLN A 1 98 ? 13.119 5.886 -1.206 1.00 88.19 98 GLN A CA 1
ATOM 783 C C . GLN A 1 98 ? 12.327 4.647 -0.745 1.00 88.19 98 GLN A C 1
ATOM 785 O O . GLN A 1 98 ? 12.900 3.757 -0.100 1.00 88.19 98 GLN A O 1
ATOM 790 N N . PRO A 1 99 ? 11.025 4.551 -1.075 1.00 93.25 99 PRO A N 1
ATOM 791 C CA . PRO A 1 99 ? 10.195 3.405 -0.726 1.00 93.25 99 PRO A CA 1
ATOM 792 C C . PRO A 1 99 ? 10.359 2.261 -1.734 1.00 93.25 99 PRO A C 1
ATOM 794 O O . PRO A 1 99 ? 10.118 2.418 -2.931 1.00 93.25 99 PRO A O 1
ATOM 797 N N . TRP A 1 100 ? 10.700 1.075 -1.233 1.00 96.44 100 TRP A N 1
ATOM 798 C CA . TRP A 1 100 ? 10.767 -0.155 -2.025 1.00 96.44 100 TRP A CA 1
ATOM 799 C C . TRP A 1 100 ? 9.719 -1.159 -1.582 1.00 96.44 100 TRP A C 1
ATOM 801 O O . TRP A 1 100 ? 9.488 -1.325 -0.382 1.00 96.44 100 TRP A O 1
ATOM 811 N N . ALA A 1 101 ? 9.132 -1.873 -2.541 1.00 97.44 101 ALA A N 1
ATOM 812 C CA . ALA A 1 101 ? 8.222 -2.966 -2.248 1.00 97.44 101 ALA A CA 1
ATOM 813 C C . ALA A 1 101 ? 8.963 -4.082 -1.508 1.00 97.44 101 ALA A C 1
ATOM 815 O O . ALA A 1 101 ? 10.142 -4.342 -1.758 1.00 97.44 101 ALA A O 1
ATOM 816 N N . TYR A 1 102 ? 8.277 -4.744 -0.583 1.00 96.69 102 TYR A N 1
ATOM 817 C CA . TYR A 1 102 ? 8.842 -5.830 0.203 1.00 96.69 102 TYR A CA 1
ATOM 818 C C . TYR A 1 102 ? 8.029 -7.106 0.026 1.00 96.69 102 TYR A C 1
ATOM 820 O O . TYR A 1 102 ? 6.830 -7.136 0.290 1.00 96.69 102 TYR A O 1
ATOM 828 N N . LEU A 1 103 ? 8.704 -8.170 -0.404 1.00 95.75 103 LEU A N 1
ATOM 829 C CA . LEU A 1 103 ? 8.159 -9.520 -0.449 1.00 95.75 103 LEU A CA 1
ATOM 830 C C . LEU A 1 103 ? 8.654 -10.281 0.791 1.00 95.75 103 LEU A C 1
ATOM 832 O O . LEU A 1 103 ? 9.868 -10.463 0.933 1.00 95.75 103 LEU A O 1
ATOM 836 N N . PRO A 1 104 ? 7.769 -10.740 1.694 1.00 93.50 104 PRO A N 1
ATOM 837 C CA . PRO A 1 104 ? 8.172 -11.605 2.796 1.00 93.50 104 PRO A CA 1
ATOM 838 C C . PRO A 1 104 ? 8.523 -13.018 2.305 1.00 93.50 104 PRO A C 1
ATOM 840 O O . PRO A 1 104 ? 8.016 -13.495 1.296 1.00 93.50 104 PRO A O 1
ATOM 843 N N . ALA A 1 105 ? 9.359 -13.734 3.065 1.00 91.12 105 ALA A N 1
ATOM 844 C CA . ALA A 1 105 ? 9.762 -15.104 2.721 1.00 91.12 105 ALA A CA 1
ATOM 845 C C . ALA A 1 105 ? 8.622 -16.137 2.813 1.00 91.12 105 ALA A C 1
ATOM 847 O O . ALA A 1 105 ? 8.744 -17.240 2.288 1.00 91.12 105 ALA A O 1
ATOM 848 N N . LYS A 1 106 ? 7.575 -15.816 3.576 1.00 89.44 106 LYS A N 1
ATOM 849 C CA . LYS A 1 106 ? 6.433 -16.673 3.900 1.00 89.44 106 LYS A CA 1
ATOM 850 C C . LYS A 1 106 ? 5.191 -15.790 4.040 1.00 89.44 106 LYS A C 1
ATOM 852 O O . LYS A 1 106 ? 5.346 -14.617 4.396 1.00 89.44 106 LYS A O 1
ATOM 857 N N . PRO A 1 107 ? 3.980 -16.326 3.821 1.00 88.19 107 PRO A N 1
ATOM 858 C CA . PRO A 1 107 ? 2.762 -15.578 4.088 1.00 88.19 107 PRO A CA 1
ATOM 859 C C . PRO A 1 107 ? 2.648 -15.264 5.587 1.00 88.19 107 PRO A C 1
ATOM 861 O O . PRO A 1 107 ? 3.244 -15.944 6.430 1.00 88.19 107 PRO A O 1
ATOM 864 N N . SER A 1 108 ? 1.867 -14.236 5.923 1.00 89.12 108 SER A N 1
ATOM 865 C CA . SER A 1 108 ? 1.526 -13.943 7.320 1.00 89.12 108 SER A CA 1
ATOM 866 C C . SER A 1 108 ? 0.834 -15.151 7.959 1.00 89.12 108 SER A C 1
ATOM 868 O O . SER A 1 108 ? -0.040 -15.770 7.356 1.00 89.12 108 SER A O 1
ATOM 870 N N . SER A 1 109 ? 1.216 -15.472 9.195 1.00 92.12 109 SER A N 1
ATOM 871 C CA . SER A 1 109 ? 0.589 -16.516 10.012 1.00 92.12 109 SER A CA 1
ATOM 872 C C . SER A 1 109 ? -0.530 -15.980 10.914 1.00 92.12 109 SER A C 1
ATOM 874 O O . SER A 1 109 ? -0.969 -16.687 11.823 1.00 92.12 109 SER A O 1
ATOM 876 N N . PHE A 1 110 ? -0.967 -14.732 10.703 1.00 95.88 110 PHE A N 1
ATOM 877 C CA . PHE A 1 110 ? -2.023 -14.107 11.492 1.00 95.88 110 PHE A CA 1
ATOM 878 C C . PHE A 1 110 ? -3.334 -14.898 11.389 1.00 95.88 110 PHE A C 1
ATOM 880 O O . PHE A 1 110 ? -3.779 -15.234 10.292 1.00 95.88 110 PHE A O 1
ATOM 887 N N . LYS A 1 111 ? -3.951 -15.178 12.540 1.00 96.62 111 LYS A N 1
ATOM 888 C CA . LYS A 1 111 ? -5.243 -15.859 12.653 1.00 96.62 111 LYS A CA 1
ATOM 889 C C . LYS A 1 111 ? -6.254 -14.893 13.256 1.00 96.62 111 LYS A C 1
ATOM 891 O O . LYS A 1 111 ? -6.023 -14.407 14.361 1.00 96.62 111 LYS A O 1
ATOM 896 N N . TRP A 1 112 ? -7.328 -14.642 12.520 1.00 97.56 112 TRP A N 1
ATOM 897 C CA . TRP A 1 112 ? -8.476 -13.867 12.978 1.00 97.56 112 TRP A CA 1
ATOM 898 C C . TRP A 1 112 ? -9.287 -14.647 14.016 1.00 97.56 112 TRP A C 1
ATOM 900 O O . TRP A 1 112 ? -9.366 -15.876 13.931 1.00 97.56 112 TRP A O 1
ATOM 910 N N . ASN A 1 113 ? -9.886 -13.935 14.969 1.00 96.62 113 ASN A N 1
ATOM 911 C CA . ASN A 1 113 ? -10.785 -14.479 15.990 1.00 96.62 113 ASN A CA 1
ATOM 912 C C . ASN A 1 113 ? -12.166 -13.801 15.956 1.00 96.62 113 ASN A C 1
ATOM 914 O O . ASN A 1 113 ? -12.948 -13.941 16.891 1.00 96.62 113 ASN A O 1
ATOM 918 N N . ASP A 1 114 ? -12.477 -13.090 14.875 1.00 96.62 114 ASP A N 1
ATOM 919 C CA . ASP A 1 114 ? -13.690 -12.300 14.676 1.00 96.62 114 ASP A CA 1
ATOM 920 C C . ASP A 1 114 ? -14.770 -13.044 13.868 1.00 96.62 114 ASP A C 1
ATOM 922 O O . ASP A 1 114 ? -15.618 -12.424 13.239 1.00 96.62 114 ASP A O 1
ATOM 926 N N . GLY A 1 115 ? -14.780 -14.381 13.886 1.00 95.38 115 GLY A N 1
ATOM 927 C CA . GLY A 1 115 ? -15.696 -15.188 13.064 1.00 95.38 115 GLY A CA 1
ATOM 928 C C . GLY A 1 115 ? -17.191 -14.933 13.315 1.00 95.38 115 GLY A C 1
ATOM 929 O O . GLY A 1 115 ? -17.991 -15.073 12.392 1.00 95.38 115 GLY A O 1
ATOM 930 N N . ASP A 1 116 ? -17.554 -14.518 14.532 1.00 94.56 116 ASP A N 1
ATOM 931 C CA . ASP A 1 116 ? -18.930 -14.174 14.925 1.00 94.56 116 ASP A CA 1
ATOM 932 C C . ASP A 1 116 ? -19.218 -12.659 14.849 1.00 94.56 116 ASP A C 1
ATOM 934 O O . ASP A 1 116 ? -20.303 -12.205 15.222 1.00 94.56 116 ASP A O 1
ATOM 938 N N . TRP A 1 117 ? -18.256 -11.853 14.387 1.00 96.94 117 TRP A N 1
ATOM 939 C CA . TRP A 1 117 ? -18.393 -10.401 14.288 1.00 96.94 117 TRP A CA 1
ATOM 940 C C . TRP A 1 117 ? -19.521 -10.002 13.337 1.00 96.94 117 TRP A C 1
ATOM 942 O O . TRP A 1 117 ? -19.660 -10.543 12.241 1.00 96.94 117 TRP A O 1
ATOM 952 N N . GLN A 1 118 ? -20.304 -9.003 13.744 1.00 96.19 118 GLN A N 1
ATOM 953 C CA . GLN A 1 118 ? -21.330 -8.382 12.916 1.00 96.19 118 GLN A CA 1
ATOM 954 C C . GLN A 1 118 ? -21.147 -6.871 12.955 1.00 96.19 118 GLN A C 1
ATOM 956 O O . GLN A 1 118 ? -21.172 -6.259 14.022 1.00 96.19 118 GLN A O 1
ATOM 961 N N . THR A 1 119 ? -20.987 -6.264 11.783 1.00 96.00 119 THR A N 1
ATOM 962 C CA . THR A 1 119 ? -20.915 -4.808 11.671 1.00 96.00 119 THR A CA 1
ATOM 963 C C . THR A 1 119 ? -22.234 -4.186 12.156 1.00 96.00 119 THR A C 1
ATOM 965 O O . THR A 1 119 ? -23.296 -4.592 11.672 1.00 96.00 119 THR A O 1
ATOM 968 N N . PRO A 1 120 ? -22.204 -3.199 13.074 1.00 95.69 120 PRO A N 1
ATOM 969 C CA . PRO A 1 120 ? -23.392 -2.451 13.467 1.00 95.69 120 PRO A CA 1
ATOM 970 C C . PRO A 1 120 ? -24.080 -1.830 12.250 1.00 95.69 120 PRO A C 1
ATOM 972 O O . PRO A 1 120 ? -23.426 -1.450 11.277 1.00 95.69 120 PRO A O 1
ATOM 975 N N . ALA A 1 121 ? -25.406 -1.693 12.291 1.00 96.75 121 ALA A N 1
ATOM 976 C CA . ALA A 1 121 ? -26.105 -0.984 11.229 1.00 96.75 121 ALA A CA 1
ATOM 977 C C . ALA A 1 121 ? -25.647 0.480 11.200 1.00 96.75 121 ALA A C 1
ATOM 979 O O . ALA A 1 121 ? -25.525 1.114 12.244 1.00 96.75 121 ALA A O 1
ATOM 980 N N . LEU A 1 122 ? -25.451 1.039 10.002 1.00 95.44 122 LEU A N 1
ATOM 981 C CA . LEU A 1 122 ? -24.917 2.396 9.826 1.00 95.44 122 LEU A CA 1
ATOM 982 C C . LEU A 1 122 ? -25.686 3.461 10.630 1.00 95.44 122 LEU A C 1
ATOM 984 O O . LEU A 1 122 ? -25.089 4.363 11.202 1.00 95.44 122 LEU A O 1
ATOM 988 N N . ARG A 1 123 ? -27.016 3.330 10.714 1.00 97.25 123 ARG A N 1
ATOM 989 C CA . ARG A 1 123 ? -27.892 4.243 11.471 1.00 97.25 123 ARG A CA 1
ATOM 990 C C . ARG A 1 123 ? -27.686 4.205 12.992 1.00 97.25 123 ARG A C 1
ATOM 992 O O . ARG A 1 123 ? -28.106 5.133 13.669 1.00 97.25 123 ARG A O 1
ATOM 999 N N . ASP A 1 124 ? -27.106 3.121 13.500 1.00 97.31 124 ASP A N 1
ATOM 1000 C CA . ASP A 1 124 ? -26.885 2.870 14.925 1.00 97.31 124 ASP A CA 1
ATOM 1001 C C . ASP A 1 124 ? -25.422 3.173 15.314 1.00 97.31 124 ASP A C 1
ATOM 1003 O O . ASP A 1 124 ? -25.027 2.961 16.462 1.00 97.31 124 ASP A O 1
ATOM 1007 N N . MET A 1 125 ? -24.598 3.645 14.367 1.00 97.69 125 MET A N 1
ATOM 1008 C CA . MET A 1 125 ? -23.187 3.924 14.612 1.00 97.69 125 MET A CA 1
ATOM 1009 C C . MET A 1 125 ? -22.978 5.220 15.402 1.00 97.69 125 MET A C 1
ATOM 1011 O O . MET A 1 125 ? -23.477 6.286 15.044 1.00 97.69 125 MET A O 1
ATOM 1015 N N . VAL A 1 126 ? -22.155 5.123 16.441 1.00 98.31 126 VAL A N 1
ATOM 1016 C CA . VAL A 1 126 ? -21.554 6.235 17.173 1.00 98.31 126 VAL A CA 1
ATOM 1017 C C . VAL A 1 126 ? -20.063 6.190 16.864 1.00 98.31 126 VAL A C 1
ATOM 1019 O O . VAL A 1 126 ? -19.338 5.332 17.375 1.00 98.31 126 VAL A O 1
ATOM 1022 N N . ILE A 1 127 ? -19.644 7.075 15.960 1.00 98.56 127 ILE A N 1
ATOM 1023 C CA . ILE A 1 127 ? -18.318 7.056 15.340 1.00 98.56 127 ILE A CA 1
ATOM 1024 C C . ILE A 1 127 ? -17.354 7.947 16.126 1.00 98.56 127 ILE A C 1
ATOM 1026 O O . ILE A 1 127 ? -17.671 9.097 16.431 1.00 98.56 127 ILE A O 1
ATOM 1030 N N . TYR A 1 128 ? -16.159 7.425 16.404 1.00 98.56 128 TYR A N 1
ATOM 1031 C CA . TYR A 1 128 ? -15.016 8.195 16.886 1.00 98.56 128 TYR A CA 1
ATOM 1032 C C . TYR A 1 128 ? -13.939 8.266 15.801 1.00 98.56 128 TYR A C 1
ATOM 1034 O O . TYR A 1 128 ? -13.317 7.252 15.482 1.00 98.56 128 TYR A O 1
ATOM 1042 N N . GLU A 1 129 ? -13.702 9.452 15.247 1.00 98.50 129 GLU A N 1
ATOM 1043 C CA . GLU A 1 129 ? -12.605 9.682 14.302 1.00 98.50 129 GLU A CA 1
ATOM 1044 C C . GLU A 1 129 ? -11.270 9.817 15.051 1.00 98.50 129 GLU A C 1
ATOM 1046 O O . GLU A 1 129 ? -11.174 10.536 16.051 1.00 98.50 129 GLU A O 1
ATOM 1051 N N . LEU A 1 130 ? -10.217 9.141 14.580 1.00 97.38 130 LEU A N 1
ATOM 1052 C CA . LEU A 1 130 ? -8.876 9.307 15.130 1.00 97.38 130 LEU A CA 1
ATOM 1053 C C . LEU A 1 130 ? -7.753 9.276 14.091 1.00 97.38 130 LEU A C 1
ATOM 1055 O O . LEU A 1 130 ? -7.702 8.456 13.174 1.00 97.38 130 LEU A O 1
ATOM 1059 N N . CYS A 1 131 ? -6.763 10.132 14.339 1.00 97.00 131 CYS A N 1
ATOM 1060 C CA . CYS A 1 131 ? -5.421 10.039 13.779 1.00 97.00 131 CYS A CA 1
ATOM 1061 C C . CYS A 1 131 ? -4.586 9.085 14.647 1.00 97.00 131 CYS A C 1
ATOM 1063 O O . CYS A 1 131 ? -4.280 9.421 15.794 1.00 97.00 131 CYS A O 1
ATOM 1065 N N . VAL A 1 132 ? -4.157 7.924 14.127 1.00 97.00 132 VAL A N 1
ATOM 1066 C CA . VAL A 1 132 ? -3.365 6.925 14.892 1.00 97.00 132 VAL A CA 1
ATOM 1067 C C . VAL A 1 132 ? -2.112 7.550 15.519 1.00 97.00 132 VAL A C 1
ATOM 1069 O O . VAL A 1 132 ? -1.772 7.261 16.670 1.00 97.00 132 VAL A O 1
ATOM 1072 N N . ARG A 1 133 ? -1.452 8.440 14.764 1.00 95.12 133 ARG A N 1
ATOM 1073 C CA . ARG A 1 133 ? -0.253 9.186 15.172 1.00 95.12 133 ARG A CA 1
ATOM 1074 C C .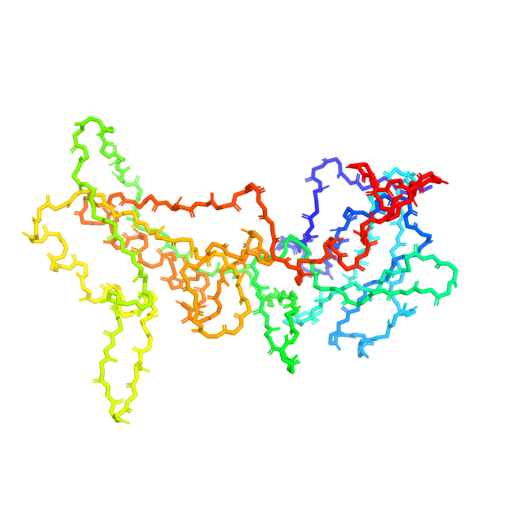 ARG A 1 133 ? -0.480 9.978 16.460 1.00 95.12 133 ARG A C 1
ATOM 1076 O O . ARG A 1 133 ? 0.381 9.960 17.337 1.00 95.12 133 ARG A O 1
ATOM 1083 N N . ASP A 1 134 ? -1.606 10.682 16.542 1.00 94.75 134 ASP A N 1
ATOM 1084 C CA . ASP A 1 134 ? -1.882 11.647 17.608 1.00 94.75 134 ASP A CA 1
ATOM 1085 C C . ASP A 1 134 ? -2.611 10.983 18.774 1.00 94.75 134 ASP A C 1
ATOM 1087 O O . ASP A 1 134 ? -2.191 11.134 19.917 1.00 94.75 134 ASP A O 1
ATOM 1091 N N . PHE A 1 135 ? -3.636 10.173 18.486 1.00 96.69 135 PHE A N 1
ATOM 1092 C CA . PHE A 1 135 ? -4.438 9.478 19.496 1.00 96.69 135 PHE A CA 1
ATOM 1093 C C . PHE A 1 135 ? -3.597 8.544 20.368 1.00 96.69 135 PHE A C 1
ATOM 1095 O O . PHE A 1 135 ? -3.712 8.542 21.590 1.00 96.69 135 PHE A O 1
ATOM 1102 N N . ALA A 1 136 ? -2.722 7.757 19.738 1.00 96.00 136 ALA A N 1
ATOM 1103 C CA . ALA A 1 136 ? -1.834 6.839 20.443 1.00 96.00 136 ALA A CA 1
ATOM 1104 C C . ALA A 1 136 ? -0.430 7.424 20.678 1.00 96.00 136 ALA A C 1
ATOM 1106 O O . ALA A 1 136 ? 0.482 6.705 21.105 1.00 96.00 136 ALA A O 1
ATOM 1107 N N . GLY A 1 137 ? -0.243 8.705 20.351 1.00 94.94 137 GLY A N 1
ATOM 1108 C CA . GLY A 1 137 ? 0.994 9.439 20.561 1.00 94.94 137 GLY A CA 1
ATOM 1109 C C . GLY A 1 137 ? 1.134 9.946 21.993 1.00 94.94 137 GLY A C 1
ATOM 1110 O O . GLY A 1 137 ? 0.219 9.881 22.811 1.00 94.94 137 GLY A O 1
ATOM 1111 N N . ARG A 1 138 ? 2.320 10.454 22.324 1.00 93.75 138 ARG A N 1
ATOM 1112 C CA . ARG A 1 138 ? 2.585 11.106 23.613 1.00 93.75 138 ARG A CA 1
ATOM 1113 C C . ARG A 1 138 ? 3.709 12.123 23.510 1.00 93.75 138 ARG A C 1
ATOM 1115 O O . ARG A 1 138 ? 4.579 12.017 22.648 1.00 93.75 138 ARG A O 1
ATOM 1122 N N . TRP A 1 139 ? 3.761 13.043 24.463 1.00 93.00 139 TRP A N 1
ATOM 1123 C CA . TRP A 1 139 ? 4.930 13.892 24.668 1.00 93.00 139 TRP A CA 1
ATOM 1124 C C . TRP A 1 139 ? 5.936 13.202 25.592 1.00 93.00 139 TRP A C 1
ATOM 1126 O O . TRP A 1 139 ? 5.591 12.814 26.708 1.00 93.00 139 TRP A O 1
ATOM 1136 N N . ALA A 1 140 ? 7.183 13.030 25.151 1.00 91.88 140 ALA A N 1
ATOM 1137 C CA . ALA A 1 140 ? 8.231 12.452 25.990 1.00 91.88 140 ALA A CA 1
ATOM 1138 C C . ALA A 1 140 ? 9.628 12.857 25.511 1.00 91.88 1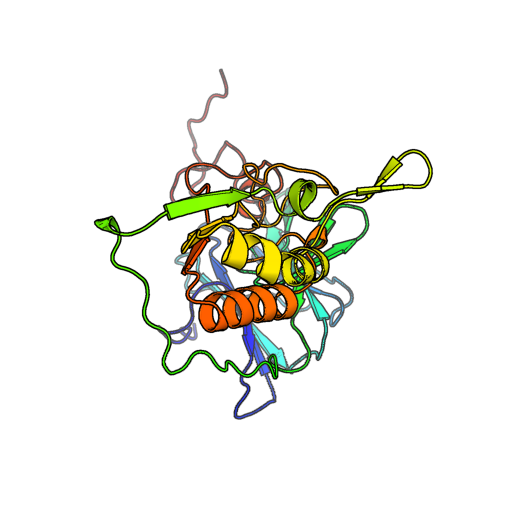40 ALA A C 1
ATOM 1140 O O . ALA A 1 140 ? 9.901 12.882 24.316 1.00 91.88 140 ALA A O 1
ATOM 1141 N N . ARG A 1 141 ? 10.548 13.104 26.455 1.00 91.06 141 ARG A N 1
ATOM 1142 C CA . ARG A 1 141 ? 11.927 13.562 26.173 1.00 91.06 141 ARG A CA 1
ATOM 1143 C C . ARG A 1 141 ? 11.975 14.855 25.342 1.00 91.06 141 ARG A C 1
ATOM 1145 O O . ARG A 1 141 ? 12.810 14.986 24.458 1.00 91.06 141 ARG A O 1
ATOM 1152 N N . ASN A 1 142 ? 11.073 15.792 25.638 1.00 93.50 142 ASN A N 1
ATOM 1153 C CA . ASN A 1 142 ? 10.964 17.090 24.965 1.00 93.50 142 ASN A CA 1
ATOM 1154 C C . ASN A 1 142 ? 10.719 17.014 23.443 1.00 93.50 142 ASN A C 1
ATOM 1156 O O . ASN A 1 142 ? 11.158 17.884 22.699 1.00 93.50 142 ASN A O 1
ATOM 1160 N N . GLN A 1 143 ? 10.037 15.961 22.987 1.00 93.38 143 GLN A N 1
ATOM 1161 C CA . GLN A 1 143 ? 9.655 15.776 21.589 1.00 93.38 143 GLN A CA 1
ATOM 1162 C C . GLN A 1 143 ? 8.368 14.938 21.481 1.00 93.38 143 GLN A C 1
ATOM 1164 O O . GLN A 1 143 ? 8.074 14.146 22.391 1.00 93.38 143 GLN A O 1
ATOM 1169 N N . PRO A 1 144 ? 7.593 15.076 20.389 1.00 90.81 144 PRO A N 1
ATOM 1170 C CA . PRO A 1 144 ? 6.467 14.190 20.136 1.00 90.81 144 PRO A CA 1
ATOM 1171 C C . PRO A 1 144 ? 6.966 12.770 19.843 1.00 90.81 144 PRO A C 1
ATOM 1173 O O . PRO A 1 144 ? 7.889 12.559 19.058 1.00 90.81 144 PRO A O 1
ATOM 1176 N N . GLN A 1 145 ? 6.342 11.781 20.477 1.00 93.31 145 GLN A N 1
ATOM 1177 C CA . GLN A 1 145 ? 6.452 10.374 20.108 1.00 93.31 145 GLN A CA 1
ATOM 1178 C C . GLN A 1 145 ? 5.139 9.966 19.460 1.00 93.31 145 GLN A C 1
ATOM 1180 O O . GLN A 1 145 ? 4.116 9.876 20.137 1.00 93.31 145 GLN A O 1
ATOM 1185 N N . PHE A 1 146 ? 5.176 9.741 18.152 1.00 95.06 146 PHE A N 1
ATOM 1186 C CA . PHE A 1 146 ? 4.001 9.358 17.385 1.00 95.06 146 PHE A CA 1
ATOM 1187 C C . PHE A 1 146 ? 3.504 7.956 17.744 1.00 95.06 146 PHE A C 1
ATOM 1189 O O . PHE A 1 146 ? 4.287 7.041 18.015 1.00 95.06 146 PHE A O 1
ATOM 1196 N N . GLY A 1 147 ? 2.182 7.816 17.756 1.00 95.62 147 GLY A N 1
ATOM 1197 C CA . GLY A 1 147 ? 1.473 6.570 17.979 1.00 95.62 147 GLY A CA 1
ATOM 1198 C C . GLY A 1 147 ? 1.520 5.625 16.783 1.00 95.62 147 GLY A C 1
ATOM 1199 O O . GLY A 1 147 ? 1.777 6.015 15.647 1.00 95.62 147 GLY A O 1
ATOM 1200 N N . ASN A 1 148 ? 1.249 4.355 17.062 1.00 97.25 148 ASN A N 1
ATOM 1201 C CA . ASN A 1 148 ? 1.128 3.280 16.083 1.00 97.25 148 ASN A CA 1
ATOM 1202 C C . ASN A 1 148 ? 0.027 2.307 16.523 1.00 97.25 148 ASN A C 1
ATOM 1204 O O . ASN A 1 148 ? -0.496 2.424 17.635 1.00 97.25 148 ASN A O 1
ATOM 1208 N N . PHE A 1 149 ? -0.296 1.308 15.701 1.00 98.12 149 PHE A N 1
ATOM 1209 C CA . PHE A 1 149 ? -1.393 0.388 16.013 1.00 98.12 149 PHE A CA 1
ATOM 1210 C C . PHE A 1 149 ? -1.180 -0.432 17.288 1.00 98.12 149 PHE A C 1
ATOM 1212 O O . PHE A 1 149 ? -2.141 -0.708 18.002 1.00 98.12 149 PHE A O 1
ATOM 1219 N N . LYS A 1 150 ? 0.069 -0.745 17.663 1.00 97.62 150 LYS A N 1
ATOM 1220 C CA . LYS A 1 150 ? 0.355 -1.405 18.952 1.00 97.62 150 LYS A CA 1
ATOM 1221 C C . LYS A 1 150 ? 0.046 -0.508 20.148 1.00 97.62 150 LYS A C 1
ATOM 1223 O O . LYS A 1 150 ? -0.286 -1.018 21.215 1.00 97.62 150 LYS A O 1
ATOM 1228 N N . ALA A 1 151 ? 0.230 0.803 20.010 1.00 97.25 151 ALA A N 1
ATOM 1229 C CA . ALA A 1 151 ? -0.101 1.770 21.047 1.00 97.25 151 ALA A CA 1
ATOM 1230 C C . ALA A 1 151 ? -1.612 2.049 21.079 1.00 97.25 151 ALA A C 1
ATOM 1232 O O . ALA A 1 151 ? -2.188 2.034 22.162 1.00 97.25 151 ALA A O 1
ATOM 1233 N N . ALA A 1 152 ? -2.254 2.201 19.915 1.00 98.00 152 ALA A N 1
ATOM 1234 C CA . ALA A 1 152 ? -3.701 2.401 19.806 1.00 98.00 152 ALA A CA 1
ATOM 1235 C C . ALA A 1 152 ? -4.487 1.207 20.371 1.00 98.00 152 ALA A C 1
ATOM 1237 O O . ALA A 1 152 ? -5.453 1.399 21.101 1.00 98.00 152 ALA A O 1
ATOM 1238 N N . LEU A 1 153 ? -4.005 -0.019 20.132 1.00 98.12 153 LEU A N 1
ATOM 1239 C CA . LEU A 1 153 ? -4.572 -1.253 20.684 1.00 98.12 153 LEU A CA 1
ATOM 1240 C C . LEU A 1 153 ? -4.729 -1.209 22.215 1.00 98.12 153 LEU A C 1
ATOM 1242 O O . LEU A 1 153 ? -5.690 -1.746 22.753 1.00 98.12 153 LEU A O 1
ATOM 1246 N N . LYS A 1 154 ? -3.806 -0.548 22.927 1.00 97.56 154 LYS A N 1
ATOM 1247 C CA . LYS A 1 154 ? -3.834 -0.440 24.398 1.00 97.56 154 LYS A CA 1
ATOM 1248 C C . LYS A 1 154 ? -4.894 0.529 24.921 1.00 97.56 154 LYS A C 1
ATOM 1250 O O . LYS A 1 154 ? -5.123 0.553 26.122 1.00 97.56 154 LYS A O 1
ATOM 1255 N N . GLN A 1 155 ? -5.488 1.332 24.043 1.00 97.00 155 GLN A N 1
ATOM 1256 C CA . GLN A 1 155 ? -6.499 2.333 24.380 1.00 97.00 155 GLN A CA 1
ATOM 1257 C C . GLN A 1 155 ? -7.915 1.884 23.985 1.00 97.00 155 GLN A C 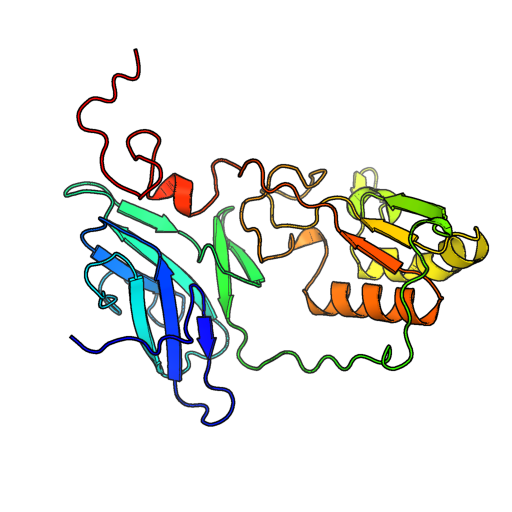1
ATOM 1259 O O . GLN A 1 155 ? -8.864 2.641 24.163 1.00 97.00 155 GLN A O 1
ATOM 1264 N N . LEU A 1 156 ? -8.084 0.670 23.443 1.00 97.75 156 LEU A N 1
ATOM 1265 C CA . LEU A 1 156 ? -9.397 0.201 22.990 1.00 97.75 156 LEU A CA 1
ATOM 1266 C C . LEU A 1 156 ? -10.401 0.018 24.128 1.00 97.75 156 LEU A C 1
ATOM 1268 O O . LEU A 1 156 ? -11.589 0.219 23.901 1.00 97.75 156 LEU A O 1
ATOM 1272 N N . ASP A 1 157 ? -9.947 -0.323 25.336 1.00 97.69 157 ASP A N 1
ATOM 1273 C CA . ASP A 1 157 ? -10.844 -0.449 26.491 1.00 97.69 157 ASP A CA 1
ATOM 1274 C C . ASP A 1 157 ? -11.455 0.912 26.853 1.00 97.69 157 ASP A C 1
ATOM 1276 O O . ASP A 1 157 ? -12.659 1.003 27.058 1.00 97.69 157 ASP A O 1
ATOM 1280 N N . TYR A 1 158 ? -10.666 1.990 26.785 1.00 97.81 158 TYR A N 1
ATOM 1281 C CA . TYR A 1 158 ? -11.173 3.355 26.945 1.00 97.81 158 TYR A CA 1
ATOM 1282 C C . TYR A 1 158 ? -12.221 3.716 25.881 1.00 97.81 158 TYR A C 1
ATOM 1284 O O . TYR A 1 158 ? -13.259 4.282 26.212 1.00 97.81 158 TYR A O 1
ATOM 1292 N N . LEU A 1 159 ? -11.976 3.386 24.607 1.00 98.19 159 LEU A N 1
ATOM 1293 C CA . LEU A 1 159 ? -12.940 3.669 23.536 1.00 98.19 159 LEU A CA 1
ATOM 1294 C C . LEU A 1 159 ? -14.234 2.862 23.707 1.00 98.19 159 LEU A C 1
ATOM 1296 O O . LEU A 1 159 ? -15.318 3.404 23.514 1.00 98.19 159 LEU A O 1
ATOM 1300 N N . ALA A 1 160 ? -14.135 1.599 24.125 1.00 97.50 160 ALA A N 1
ATOM 1301 C CA . ALA A 1 160 ? -15.302 0.783 24.441 1.00 97.50 160 ALA A CA 1
ATOM 1302 C C . ALA A 1 160 ? -16.098 1.362 25.627 1.00 97.50 160 ALA A C 1
ATOM 1304 O O . ALA A 1 160 ? -17.319 1.481 25.546 1.00 97.50 160 ALA A O 1
ATOM 1305 N N . GLU A 1 161 ? -15.420 1.783 26.701 1.00 98.12 161 GLU A N 1
ATOM 1306 C CA . GLU A 1 161 ? -16.039 2.432 27.868 1.00 98.12 161 GLU A CA 1
ATOM 1307 C C . GLU A 1 161 ? -16.685 3.782 27.528 1.00 98.12 161 GLU A C 1
ATOM 1309 O O . GLU A 1 161 ? -17.714 4.134 28.105 1.00 98.12 161 GLU A O 1
ATOM 1314 N N . LEU A 1 162 ? -16.121 4.523 26.568 1.00 98.19 162 LEU A N 1
ATOM 1315 C CA . LEU A 1 162 ? -16.695 5.768 26.052 1.00 98.19 162 LEU A CA 1
ATOM 1316 C C . LEU A 1 162 ? -18.067 5.544 25.382 1.00 98.19 162 LEU A C 1
ATOM 1318 O O . LEU A 1 162 ? -18.847 6.488 25.266 1.00 98.19 162 LEU A O 1
ATOM 1322 N N . GLY A 1 163 ? -18.378 4.308 24.975 1.00 97.62 163 GLY A N 1
ATOM 1323 C CA . GLY A 1 163 ? -19.669 3.919 24.401 1.00 97.62 163 GLY A CA 1
ATOM 1324 C C . GLY A 1 163 ? -19.749 4.035 22.878 1.00 97.62 163 GLY A C 1
ATOM 1325 O O . GLY A 1 163 ? -20.846 4.003 22.320 1.00 97.62 163 GLY A O 1
ATOM 1326 N N . ILE A 1 164 ? -18.609 4.176 22.199 1.00 98.56 164 ILE A N 1
ATOM 1327 C CA . ILE A 1 164 ? -18.541 4.192 20.733 1.00 98.56 164 ILE A CA 1
ATOM 1328 C C . ILE A 1 164 ? -18.618 2.758 20.198 1.00 98.56 164 ILE A C 1
ATOM 1330 O O . ILE A 1 164 ? -18.156 1.816 20.839 1.00 98.56 164 ILE A O 1
ATOM 1334 N N . ASN A 1 165 ? -19.184 2.582 19.008 1.00 98.31 165 ASN A N 1
ATOM 1335 C CA . ASN A 1 165 ? -19.276 1.271 18.347 1.00 98.31 165 ASN A CA 1
ATOM 1336 C C . ASN A 1 165 ? -18.658 1.278 16.940 1.00 98.31 165 ASN A C 1
ATOM 1338 O O . ASN A 1 165 ? -18.735 0.283 16.219 1.00 98.31 165 ASN A O 1
ATOM 1342 N N . ALA A 1 166 ? -18.022 2.383 16.555 1.00 98.75 166 ALA A N 1
ATOM 1343 C CA . ALA A 1 166 ? -17.242 2.500 15.338 1.00 98.75 166 ALA A CA 1
ATOM 1344 C C . ALA A 1 166 ? -16.062 3.455 15.555 1.00 98.75 166 ALA A C 1
ATOM 1346 O O . ALA A 1 166 ? -16.209 4.521 16.153 1.00 98.75 166 ALA A O 1
ATOM 1347 N N . ILE A 1 167 ? -14.893 3.080 15.047 1.00 98.75 167 ILE A N 1
ATOM 1348 C CA . ILE A 1 167 ? -13.719 3.945 14.935 1.00 98.75 167 ILE A CA 1
ATOM 1349 C C . ILE A 1 167 ? -13.531 4.270 13.461 1.00 98.75 167 ILE A C 1
ATOM 1351 O O . ILE A 1 167 ? -13.382 3.355 12.651 1.00 98.75 167 ILE A O 1
ATOM 1355 N N . GLU A 1 168 ? -13.485 5.556 13.129 1.00 98.62 168 GLU A N 1
ATOM 1356 C CA . GLU A 1 168 ? -13.014 6.023 11.830 1.00 98.62 168 GLU A CA 1
ATOM 1357 C C . GLU A 1 168 ? -11.529 6.362 11.930 1.00 98.62 168 GLU A C 1
ATOM 1359 O O . GLU A 1 168 ? -11.108 7.215 12.709 1.00 98.62 168 GLU A O 1
ATOM 1364 N N . ILE A 1 169 ? -10.710 5.625 11.190 1.00 98.31 169 ILE A N 1
ATOM 1365 C CA . ILE A 1 169 ? -9.267 5.815 11.162 1.00 98.31 169 ILE A CA 1
ATOM 1366 C C . ILE A 1 169 ? -8.948 6.700 9.965 1.00 98.31 169 ILE A C 1
ATOM 1368 O O . ILE A 1 169 ? -9.224 6.315 8.826 1.00 98.31 169 ILE A O 1
ATOM 1372 N N . MET A 1 170 ? -8.309 7.841 10.231 1.00 98.12 170 MET A N 1
ATOM 1373 C CA . MET A 1 170 ? -7.727 8.688 9.186 1.00 98.12 170 MET A CA 1
ATOM 1374 C C . MET A 1 170 ? -6.757 7.885 8.294 1.00 98.12 170 MET A C 1
ATOM 1376 O O . MET A 1 170 ? -6.228 6.862 8.742 1.00 98.12 170 MET A O 1
ATOM 1380 N N . PRO A 1 171 ? -6.464 8.329 7.058 1.00 97.50 171 PRO A N 1
ATOM 1381 C CA . PRO A 1 171 ? -5.775 7.500 6.076 1.00 97.50 171 PRO A CA 1
ATOM 1382 C C . PRO A 1 171 ? -4.434 6.942 6.580 1.00 97.50 171 PRO A C 1
ATOM 1384 O O . PRO A 1 171 ? -3.595 7.652 7.140 1.00 97.50 171 PRO A O 1
ATOM 1387 N N . ILE A 1 172 ? -4.227 5.639 6.373 1.00 96.94 172 ILE A N 1
ATOM 1388 C CA . ILE A 1 172 ? -3.037 4.910 6.851 1.00 96.94 172 ILE A CA 1
ATOM 1389 C C . ILE A 1 172 ? -2.110 4.465 5.726 1.00 96.94 172 ILE A C 1
ATOM 1391 O O . ILE A 1 172 ? -1.099 3.809 5.992 1.00 96.94 172 ILE A O 1
ATOM 1395 N N . GLN A 1 173 ? -2.469 4.768 4.478 1.00 96.44 173 GLN A N 1
ATOM 1396 C CA . GLN A 1 173 ? -1.672 4.461 3.299 1.00 96.44 173 GLN A CA 1
ATOM 1397 C C . GLN A 1 173 ? -0.284 5.098 3.419 1.00 96.44 173 GLN A C 1
ATOM 1399 O O . GLN A 1 173 ? -0.095 6.111 4.093 1.00 96.44 173 GLN A O 1
ATOM 1404 N N . ALA A 1 174 ? 0.708 4.486 2.779 1.00 96.12 174 ALA A N 1
ATOM 1405 C CA . ALA A 1 174 ? 2.084 4.947 2.861 1.00 96.12 174 ALA A CA 1
ATOM 1406 C C . ALA A 1 174 ? 2.230 6.389 2.360 1.00 96.12 174 ALA A C 1
ATOM 1408 O O . ALA A 1 174 ? 1.733 6.728 1.286 1.00 96.12 174 ALA A O 1
ATOM 1409 N N . PHE A 1 175 ? 2.967 7.201 3.114 1.00 94.56 175 PHE A N 1
ATOM 1410 C CA . PHE A 1 175 ? 3.281 8.598 2.817 1.00 94.56 175 PHE A CA 1
ATOM 1411 C C . PHE A 1 175 ? 4.770 8.880 3.094 1.00 94.56 175 PHE A C 1
ATOM 1413 O O . PHE A 1 175 ? 5.400 8.100 3.813 1.00 94.56 175 PHE A O 1
ATOM 1420 N N . PRO A 1 176 ? 5.351 9.973 2.565 1.00 90.75 176 PRO A N 1
ATOM 1421 C CA . PRO A 1 176 ? 6.747 10.321 2.813 1.00 90.75 176 PRO A CA 1
ATOM 1422 C C . PRO A 1 176 ? 6.977 10.837 4.237 1.00 90.75 176 PRO A C 1
ATOM 1424 O O . PRO A 1 176 ? 6.184 11.610 4.781 1.00 90.75 176 PRO A O 1
ATOM 1427 N N . GLY A 1 177 ? 8.123 10.477 4.813 1.00 89.69 177 GLY A N 1
ATOM 1428 C CA . GLY A 1 177 ? 8.531 10.925 6.141 1.00 89.69 177 GLY A CA 1
ATOM 1429 C C . GLY A 1 177 ? 7.750 10.265 7.280 1.00 89.69 177 GLY A C 1
ATOM 1430 O O . GLY A 1 177 ? 7.070 9.259 7.109 1.00 89.69 177 GLY A O 1
ATOM 1431 N N . ASN A 1 178 ? 7.871 10.838 8.481 1.00 88.62 178 ASN A N 1
ATOM 1432 C CA . ASN A 1 178 ? 7.397 10.190 9.711 1.00 88.62 178 ASN A CA 1
ATOM 1433 C C . ASN A 1 178 ? 6.096 10.773 10.280 1.00 88.62 178 ASN A C 1
ATOM 1435 O O . ASN A 1 178 ? 5.639 10.343 11.339 1.00 88.62 178 ASN A O 1
ATOM 1439 N N . SER A 1 179 ? 5.530 11.795 9.635 1.00 91.00 179 SER A N 1
ATOM 1440 C CA . SER A 1 179 ? 4.368 12.518 10.146 1.00 91.00 179 SER A CA 1
ATOM 1441 C C . SER A 1 179 ? 3.514 13.048 9.007 1.00 91.00 179 SER A C 1
ATOM 1443 O O . SER A 1 179 ? 3.921 13.955 8.288 1.00 91.00 179 SER A O 1
ATOM 1445 N N . SER A 1 180 ? 2.307 12.510 8.895 1.00 91.75 180 SER A N 1
ATOM 1446 C CA . SER A 1 180 ? 1.250 13.011 8.028 1.00 91.75 180 SER A CA 1
ATOM 1447 C C . SER A 1 180 ? -0.104 12.731 8.683 1.00 91.75 180 SER A C 1
ATOM 1449 O O . SER A 1 180 ? -0.198 11.914 9.601 1.00 91.75 180 SER A O 1
ATOM 1451 N N . TRP A 1 181 ? -1.138 13.424 8.216 1.00 93.38 181 TRP A N 1
ATOM 1452 C CA . TRP A 1 181 ? -2.535 13.041 8.431 1.00 93.38 181 TRP A CA 1
ATOM 1453 C C . TRP A 1 181 ? -3.018 11.981 7.427 1.00 93.38 181 TRP A C 1
ATOM 1455 O O . TRP A 1 181 ? -4.158 11.552 7.514 1.00 93.38 181 TRP A O 1
ATOM 1465 N N . GLY A 1 182 ? -2.162 11.567 6.486 1.00 94.62 182 GLY A N 1
ATOM 1466 C CA . GLY A 1 182 ? -2.396 10.438 5.581 1.00 94.62 182 GLY A CA 1
ATOM 1467 C C . GLY A 1 182 ? -2.968 10.805 4.208 1.00 94.62 182 GLY A C 1
ATOM 1468 O O . GLY A 1 182 ? -2.861 10.014 3.276 1.00 94.62 182 GLY A O 1
ATOM 1469 N N . TYR A 1 183 ? -3.488 12.023 4.033 1.00 95.75 183 TYR A N 1
ATOM 1470 C CA . TYR A 1 183 ? -4.044 12.539 2.769 1.00 95.75 183 TYR A CA 1
ATOM 1471 C C . TYR A 1 183 ? -2.985 12.894 1.707 1.00 95.75 183 TYR A C 1
ATOM 1473 O O . TYR A 1 183 ? -3.136 13.843 0.951 1.00 95.75 183 TYR A O 1
ATOM 1481 N N . ASN A 1 184 ? -1.863 12.187 1.674 1.00 95.00 184 ASN A N 1
ATOM 1482 C CA . ASN A 1 184 ? -0.833 12.311 0.647 1.00 95.00 184 ASN A CA 1
ATOM 1483 C C . ASN A 1 184 ? -0.280 10.920 0.291 1.00 95.00 184 ASN A C 1
ATOM 1485 O O . ASN A 1 184 ? 0.913 10.661 0.476 1.00 95.00 184 ASN A O 1
ATOM 1489 N N . PRO A 1 185 ? -1.141 9.999 -0.182 1.00 95.31 185 PRO A N 1
ATOM 1490 C CA . PRO A 1 185 ? -0.759 8.612 -0.390 1.00 95.31 185 PRO A CA 1
ATOM 1491 C C . PRO A 1 185 ? 0.253 8.472 -1.531 1.00 95.31 185 PRO A C 1
ATOM 1493 O O . PRO A 1 185 ? 0.118 9.076 -2.595 1.00 95.31 185 PRO A O 1
ATOM 1496 N N . VAL A 1 186 ? 1.253 7.626 -1.306 1.00 94.88 186 VAL A N 1
ATOM 1497 C CA . VAL A 1 186 ? 2.301 7.254 -2.269 1.00 94.88 186 VAL A CA 1
ATOM 1498 C C . VAL A 1 186 ? 2.102 5.816 -2.752 1.00 94.88 186 VAL A C 1
ATOM 1500 O O . VAL A 1 186 ? 2.394 5.509 -3.901 1.00 94.88 186 VAL A O 1
ATOM 1503 N N . PHE A 1 187 ? 1.573 4.934 -1.895 1.00 96.31 187 PHE A N 1
ATOM 1504 C CA . PHE A 1 187 ? 1.181 3.565 -2.249 1.00 96.31 187 PHE A CA 1
ATOM 1505 C C . PHE A 1 187 ? -0.158 3.239 -1.594 1.00 96.31 187 PHE A C 1
ATOM 1507 O O . PHE A 1 187 ? -0.267 3.227 -0.369 1.00 96.31 187 PHE A O 1
ATOM 1514 N N . PHE A 1 188 ? -1.171 2.935 -2.403 1.00 95.62 188 PHE A N 1
ATOM 1515 C CA . PHE A 1 188 ? -2.539 2.730 -1.915 1.00 95.62 188 PHE A CA 1
ATOM 1516 C C . PHE A 1 188 ? -2.754 1.406 -1.176 1.00 95.62 188 PHE A C 1
ATOM 1518 O O . PHE A 1 188 ? -3.656 1.309 -0.347 1.00 95.62 188 PHE A O 1
ATOM 1525 N N . PHE A 1 189 ? -1.935 0.394 -1.466 1.00 95.38 189 PHE A N 1
ATOM 1526 C CA . PHE A 1 189 ? -2.081 -0.957 -0.912 1.00 95.38 189 PHE A CA 1
ATOM 1527 C C . PHE A 1 189 ? -1.140 -1.243 0.263 1.00 95.38 189 PHE A C 1
ATOM 1529 O O . PHE A 1 189 ? -1.269 -2.283 0.910 1.00 95.38 189 PHE A O 1
ATOM 1536 N N . ALA A 1 190 ? -0.215 -0.329 0.562 1.00 96.00 190 ALA A N 1
ATOM 1537 C CA . ALA A 1 190 ? 0.714 -0.448 1.674 1.00 96.00 190 ALA A CA 1
ATOM 1538 C C . ALA A 1 190 ? 0.382 0.566 2.766 1.00 96.00 190 ALA A C 1
ATOM 1540 O O . ALA A 1 190 ? 0.105 1.730 2.493 1.00 96.00 190 ALA A O 1
ATOM 1541 N N . MET A 1 191 ? 0.483 0.123 4.015 1.00 95.62 191 MET A N 1
ATOM 1542 C CA . MET A 1 191 ? 0.391 0.994 5.182 1.00 95.62 191 MET A CA 1
ATOM 1543 C C . MET A 1 191 ? 1.702 1.769 5.388 1.00 95.62 191 MET A C 1
ATOM 1545 O O . MET A 1 191 ? 2.786 1.233 5.134 1.00 95.62 191 MET A O 1
ATOM 1549 N N . ALA A 1 192 ? 1.614 2.993 5.909 1.00 95.25 192 ALA A N 1
ATOM 1550 C CA . ALA A 1 192 ? 2.770 3.737 6.394 1.00 95.25 192 ALA A CA 1
ATOM 1551 C C . ALA A 1 192 ? 3.496 2.948 7.499 1.00 95.25 192 ALA A C 1
ATOM 1553 O O . ALA A 1 192 ? 2.890 2.469 8.462 1.00 95.25 192 ALA A O 1
ATOM 1554 N N . ASP A 1 193 ? 4.814 2.803 7.372 1.00 91.62 193 ASP A N 1
ATOM 1555 C CA . ASP A 1 193 ? 5.618 1.955 8.257 1.00 91.62 193 ASP A CA 1
ATOM 1556 C C . ASP A 1 193 ? 5.726 2.503 9.687 1.00 91.62 193 ASP A C 1
ATOM 1558 O O . ASP A 1 193 ? 5.899 1.728 10.633 1.00 91.62 193 ASP A O 1
ATOM 1562 N N . VAL A 1 194 ? 5.535 3.814 9.864 1.00 93.25 194 VAL A N 1
ATOM 1563 C CA . VAL A 1 194 ? 5.417 4.463 11.177 1.00 93.25 194 VAL A CA 1
ATOM 1564 C C . VAL A 1 194 ? 4.272 3.910 12.024 1.00 93.25 194 VAL A C 1
ATOM 1566 O O . VAL A 1 194 ? 4.372 3.906 13.252 1.00 93.25 194 VAL A O 1
ATOM 1569 N N . TYR A 1 195 ? 3.215 3.377 11.402 1.00 96.12 195 TYR A N 1
ATOM 1570 C CA . TYR A 1 195 ? 2.089 2.769 12.115 1.00 96.12 195 TYR A CA 1
ATOM 1571 C C . TYR A 1 195 ? 2.305 1.290 12.462 1.00 96.12 195 TYR A C 1
ATOM 1573 O O . TYR A 1 195 ? 1.495 0.708 13.191 1.00 96.12 195 TYR A O 1
ATOM 1581 N N . GLY A 1 196 ? 3.425 0.696 12.037 1.00 94.25 196 GLY A N 1
ATOM 1582 C CA . GLY A 1 196 ? 3.806 -0.683 12.328 1.00 94.25 196 GLY A CA 1
ATOM 1583 C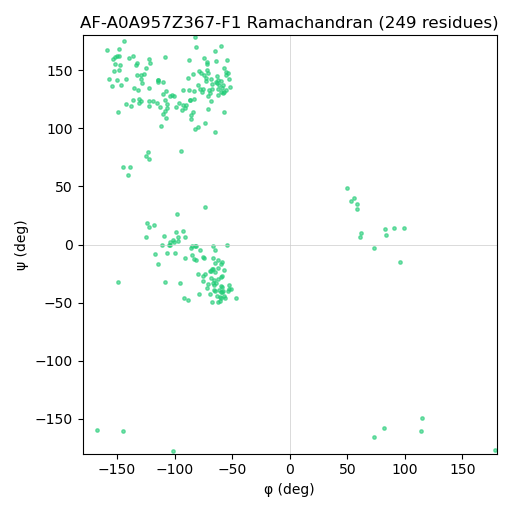 C . GLY A 1 196 ? 3.841 -1.563 11.081 1.00 94.25 196 GLY A C 1
ATOM 1584 O O . GLY A 1 196 ? 4.168 -1.118 9.983 1.00 94.25 196 GLY A O 1
ATOM 1585 N N . ARG A 1 197 ? 3.547 -2.853 11.255 1.00 92.75 197 ARG A N 1
ATOM 1586 C CA . ARG A 1 197 ? 3.450 -3.826 10.152 1.00 92.75 197 ARG A CA 1
ATOM 1587 C C . ARG A 1 197 ? 1.990 -4.218 9.906 1.00 92.75 197 ARG A C 1
ATOM 1589 O O . ARG A 1 197 ? 1.179 -4.041 10.812 1.00 92.75 197 ARG A O 1
ATOM 1596 N N . PRO A 1 198 ? 1.640 -4.791 8.737 1.00 94.25 198 PRO A N 1
ATOM 1597 C CA . PRO A 1 198 ? 0.256 -5.169 8.435 1.00 94.25 198 PRO A CA 1
ATOM 1598 C C . PRO A 1 198 ? -0.415 -6.012 9.529 1.00 94.25 198 PRO A C 1
ATOM 1600 O O . PRO A 1 198 ? -1.573 -5.787 9.864 1.00 94.25 198 PRO A O 1
ATOM 1603 N N . ASP A 1 199 ? 0.322 -6.931 10.158 1.00 95.88 199 ASP A N 1
ATOM 1604 C CA . ASP A 1 199 ? -0.211 -7.761 11.246 1.00 95.88 199 ASP A CA 1
ATOM 1605 C C . ASP A 1 199 ? -0.514 -6.976 12.534 1.00 95.88 199 ASP A C 1
ATOM 1607 O O . ASP A 1 199 ? -1.339 -7.414 13.331 1.00 95.88 199 ASP A O 1
ATOM 1611 N N . ASP A 1 200 ? 0.103 -5.812 12.750 1.00 97.00 200 ASP A N 1
ATOM 1612 C CA . ASP A 1 200 ? -0.249 -4.934 13.869 1.00 97.00 200 ASP A CA 1
ATOM 1613 C C . ASP A 1 200 ? -1.606 -4.258 13.639 1.00 97.00 200 ASP A C 1
ATOM 1615 O O . ASP A 1 200 ? -2.392 -4.149 14.577 1.00 97.00 200 ASP A O 1
ATOM 1619 N N . PHE A 1 201 ? -1.912 -3.878 12.393 1.00 97.50 201 PHE A N 1
ATOM 1620 C CA . PHE A 1 201 ? -3.233 -3.365 12.037 1.00 97.50 201 PHE A CA 1
ATOM 1621 C C . PHE A 1 201 ? -4.302 -4.462 12.107 1.00 97.50 201 PHE A C 1
ATOM 1623 O O . PHE A 1 201 ? -5.353 -4.243 12.699 1.00 97.50 201 PHE A O 1
ATOM 1630 N N . LYS A 1 202 ? -4.012 -5.679 11.622 1.00 97.69 202 LYS A N 1
ATOM 1631 C CA . LYS A 1 202 ? -4.937 -6.819 11.777 1.00 97.69 202 LYS A CA 1
ATOM 1632 C C . LYS A 1 202 ? -5.268 -7.098 13.245 1.00 97.69 202 LYS A C 1
ATOM 1634 O O . LYS A 1 202 ? -6.432 -7.262 13.576 1.00 97.69 202 LYS A O 1
ATOM 1639 N N . ARG A 1 203 ? -4.267 -7.086 14.139 1.00 98.31 203 ARG A N 1
ATOM 1640 C CA . ARG A 1 203 ? -4.490 -7.215 15.595 1.00 98.31 203 ARG A CA 1
ATOM 1641 C C . ARG A 1 203 ? -5.382 -6.112 16.152 1.00 98.31 203 ARG A C 1
ATOM 1643 O O . ARG A 1 203 ? -6.191 -6.389 17.028 1.00 98.31 203 ARG A O 1
ATOM 1650 N N . PHE A 1 204 ? -5.199 -4.876 15.689 1.00 98.56 204 PHE A N 1
ATOM 1651 C CA . PHE A 1 204 ? -6.047 -3.756 16.087 1.00 98.56 204 PHE A CA 1
ATOM 1652 C C . PHE A 1 204 ? -7.500 -3.990 15.659 1.00 98.56 204 PHE A C 1
ATOM 1654 O O . PHE A 1 204 ? -8.384 -3.922 16.503 1.00 98.56 204 PHE A O 1
ATOM 1661 N N . VAL A 1 205 ? -7.731 -4.349 14.393 1.00 98.56 205 VAL A N 1
ATOM 1662 C CA . VAL A 1 205 ? -9.071 -4.646 13.860 1.00 98.56 205 VAL A CA 1
ATOM 1663 C C . VAL A 1 205 ? -9.726 -5.821 14.595 1.00 98.56 205 VAL A C 1
ATOM 1665 O O . VAL A 1 205 ? -10.847 -5.678 15.071 1.00 98.56 205 VAL A O 1
ATOM 1668 N N . ASP A 1 206 ? -9.015 -6.940 14.772 1.00 98.62 206 ASP A N 1
ATOM 1669 C CA . ASP A 1 206 ? -9.514 -8.133 15.484 1.00 98.62 206 ASP A CA 1
ATOM 1670 C C . ASP A 1 206 ? -9.935 -7.785 16.926 1.00 98.62 206 ASP A C 1
ATOM 1672 O O . ASP A 1 206 ? -10.982 -8.211 17.413 1.00 98.62 206 ASP A O 1
ATOM 1676 N N . ALA A 1 207 ? -9.158 -6.930 17.599 1.00 98.44 207 ALA A N 1
ATOM 1677 C CA . ALA A 1 207 ? -9.457 -6.465 18.952 1.00 98.44 207 ALA A CA 1
ATOM 1678 C C . ALA A 1 207 ? -10.588 -5.422 19.031 1.00 98.44 207 ALA A C 1
ATOM 1680 O O . ALA A 1 207 ? -11.248 -5.332 20.071 1.00 98.44 207 ALA A O 1
ATOM 1681 N N . CYS A 1 208 ? -10.813 -4.633 17.975 1.00 98.50 208 CYS A N 1
ATOM 1682 C CA . CYS A 1 208 ? -11.996 -3.779 17.843 1.00 98.50 208 CYS A CA 1
ATOM 1683 C C . CYS A 1 208 ? -13.251 -4.643 17.684 1.00 98.50 208 CYS A C 1
ATOM 1685 O O . CYS A 1 208 ? -14.213 -4.478 18.437 1.00 98.50 208 CYS A O 1
ATOM 1687 N N . HIS A 1 209 ? -13.213 -5.622 16.777 1.00 98.50 209 HIS A N 1
ATOM 1688 C CA . HIS A 1 209 ? -14.329 -6.535 16.534 1.00 98.50 209 HIS A CA 1
ATOM 1689 C C . HIS A 1 209 ? -14.705 -7.313 17.802 1.00 98.50 209 HIS A C 1
ATOM 1691 O O . HIS A 1 209 ? -15.883 -7.392 18.153 1.00 98.50 209 HIS A O 1
ATOM 1697 N N . SER A 1 210 ? -13.718 -7.778 18.579 1.00 97.31 210 SER A N 1
ATOM 1698 C CA . SER A 1 210 ? -13.968 -8.442 19.868 1.00 97.31 210 SER A CA 1
ATOM 1699 C C . SER A 1 210 ? -14.645 -7.546 20.920 1.00 97.31 210 SER A C 1
ATOM 1701 O O . SER A 1 210 ? -15.059 -8.043 21.965 1.00 97.31 210 SER A O 1
ATOM 1703 N N . ARG A 1 211 ? -14.704 -6.228 20.694 1.00 97.31 211 ARG A N 1
ATOM 1704 C CA . ARG A 1 211 ? -15.294 -5.217 21.587 1.00 97.31 211 ARG A CA 1
ATOM 1705 C C . ARG A 1 211 ? -16.599 -4.626 21.062 1.00 97.31 211 ARG A C 1
ATOM 1707 O O . ARG A 1 211 ? -17.101 -3.685 21.664 1.00 97.31 211 ARG A O 1
ATOM 1714 N N . GLY A 1 212 ? -17.163 -5.139 19.969 1.00 96.81 212 GLY A N 1
ATOM 1715 C CA . GLY A 1 212 ? -18.363 -4.516 19.406 1.00 96.81 212 GLY A CA 1
ATOM 1716 C C . GLY A 1 212 ? -18.068 -3.319 18.489 1.00 96.81 212 GLY A C 1
ATOM 1717 O O . GLY A 1 212 ? -19.001 -2.614 18.118 1.00 96.81 212 GLY A O 1
ATOM 1718 N N . ILE A 1 213 ? -16.797 -3.054 18.155 1.00 98.56 213 ILE A N 1
ATOM 1719 C CA . ILE A 1 213 ? -16.361 -1.815 17.500 1.00 98.56 213 ILE A CA 1
ATOM 1720 C C . ILE A 1 213 ? -16.022 -2.077 16.032 1.00 98.56 213 ILE A C 1
ATOM 1722 O O . ILE A 1 213 ? -15.079 -2.803 15.720 1.00 98.56 213 ILE A O 1
ATOM 1726 N N . ALA A 1 214 ? -16.756 -1.438 15.123 1.00 98.50 214 ALA A N 1
ATOM 1727 C CA . ALA A 1 214 ? -16.425 -1.422 13.705 1.00 98.50 214 ALA A CA 1
ATOM 1728 C C . ALA A 1 214 ? -15.194 -0.558 13.422 1.00 98.50 214 ALA A C 1
ATOM 1730 O O . ALA A 1 214 ? -14.945 0.435 14.103 1.00 98.50 214 ALA A O 1
ATOM 1731 N N . VAL A 1 215 ? -14.450 -0.909 12.378 1.00 98.44 215 VAL A N 1
ATOM 1732 C CA . VAL A 1 215 ? -13.346 -0.092 11.872 1.00 98.44 215 VAL A CA 1
ATOM 1733 C C . VAL A 1 215 ? -13.712 0.434 10.491 1.00 98.44 215 VAL A C 1
ATOM 1735 O O . VAL A 1 215 ? -13.916 -0.339 9.557 1.00 98.44 215 VAL A O 1
ATOM 1738 N N . ILE A 1 216 ? -13.782 1.755 10.375 1.00 98.31 216 ILE A N 1
ATOM 1739 C CA . ILE A 1 216 ? -13.967 2.492 9.129 1.00 98.31 216 ILE A CA 1
ATOM 1740 C C . ILE A 1 216 ? -12.594 3.045 8.750 1.00 98.31 216 ILE A C 1
ATOM 1742 O O . ILE A 1 216 ? -11.911 3.636 9.584 1.00 98.31 216 ILE A O 1
ATOM 1746 N N . LEU A 1 217 ? -12.162 2.810 7.515 1.00 97.50 217 LEU A N 1
ATOM 1747 C CA . LEU A 1 217 ? -10.900 3.333 7.006 1.00 97.50 217 LEU A CA 1
ATOM 1748 C C . LEU A 1 217 ? -11.192 4.470 6.034 1.00 97.50 217 LEU A C 1
ATOM 1750 O O . LEU A 1 217 ? -11.831 4.237 5.007 1.00 97.50 217 LEU A O 1
ATOM 1754 N N . ASP A 1 218 ? -10.680 5.657 6.335 1.00 97.50 218 ASP A N 1
ATOM 1755 C CA . ASP A 1 218 ? -10.678 6.762 5.388 1.00 97.50 218 ASP A CA 1
ATOM 1756 C C . ASP A 1 218 ? -9.641 6.526 4.271 1.00 97.50 218 ASP A C 1
ATOM 1758 O O . ASP A 1 218 ? -8.546 5.989 4.493 1.00 97.50 218 ASP A O 1
ATOM 1762 N N . VAL A 1 219 ? -10.006 6.881 3.036 1.00 95.12 219 VAL A N 1
ATOM 1763 C CA . VAL A 1 219 ? -9.205 6.615 1.837 1.00 95.12 219 VAL A CA 1
ATOM 1764 C C . VAL A 1 219 ? -9.271 7.769 0.840 1.00 95.12 219 VAL A C 1
ATOM 1766 O O . VAL A 1 219 ? -10.314 8.084 0.271 1.00 95.12 219 VAL A O 1
ATOM 1769 N N . ALA A 1 220 ? -8.105 8.329 0.523 1.00 93.94 220 ALA A N 1
ATOM 1770 C CA . ALA A 1 220 ? -7.957 9.420 -0.434 1.00 93.94 220 ALA A CA 1
ATOM 1771 C C . ALA A 1 220 ? -7.625 8.914 -1.852 1.00 93.94 220 ALA A C 1
ATOM 1773 O O . ALA A 1 220 ? -6.472 8.939 -2.263 1.00 93.94 220 ALA A O 1
ATOM 1774 N N . PHE A 1 221 ? -8.616 8.460 -2.630 1.00 92.50 221 PHE A N 1
ATOM 1775 C CA . PHE A 1 221 ? -8.392 7.997 -4.018 1.00 92.50 221 PHE A CA 1
ATOM 1776 C C . PHE A 1 221 ? -8.398 9.101 -5.083 1.00 92.50 221 PHE A C 1
ATOM 1778 O O . PHE A 1 221 ? -8.084 8.850 -6.245 1.00 92.50 221 PHE A O 1
ATOM 1785 N N . ASN A 1 222 ? -8.780 10.321 -4.719 1.00 93.19 222 ASN A N 1
ATOM 1786 C CA . ASN A 1 222 ? -8.910 11.432 -5.661 1.00 93.19 222 ASN A CA 1
ATOM 1787 C C . ASN A 1 222 ? -7.561 12.036 -6.097 1.00 93.19 222 ASN A C 1
ATOM 1789 O O . ASN A 1 222 ? -7.546 12.865 -7.003 1.00 93.19 222 ASN A O 1
ATOM 1793 N N . HIS A 1 223 ? -6.451 11.668 -5.452 1.00 91.38 223 HIS A N 1
ATOM 1794 C CA . HIS A 1 223 ? -5.106 12.133 -5.785 1.00 91.38 223 HIS A CA 1
ATOM 1795 C C . HIS A 1 223 ? -4.035 11.175 -5.241 1.00 91.38 223 HIS A C 1
ATOM 1797 O O . HIS A 1 223 ? -4.318 10.312 -4.415 1.00 91.38 223 HIS A O 1
ATOM 1803 N N . ALA A 1 224 ? -2.796 11.353 -5.693 1.00 92.12 224 ALA A N 1
ATOM 1804 C CA . ALA A 1 224 ? -1.610 10.715 -5.132 1.00 92.12 224 ALA A CA 1
ATOM 1805 C C . ALA A 1 224 ? -0.507 11.766 -4.958 1.00 92.12 224 ALA A C 1
ATOM 1807 O O . ALA A 1 224 ? -0.492 12.780 -5.661 1.00 92.12 224 ALA A O 1
ATOM 1808 N N . TRP A 1 225 ? 0.409 11.537 -4.021 1.00 92.62 225 TRP A N 1
ATOM 1809 C CA . TRP A 1 225 ? 1.582 12.390 -3.855 1.00 92.62 225 TRP A CA 1
ATOM 1810 C C . TRP A 1 225 ? 2.583 12.181 -5.000 1.00 92.62 225 TRP A C 1
ATOM 1812 O O . TRP A 1 225 ? 2.601 11.125 -5.634 1.00 92.62 225 TRP A O 1
ATOM 1822 N N . GLY A 1 226 ? 3.442 13.176 -5.247 1.00 89.62 226 GLY A N 1
ATOM 1823 C CA . GLY A 1 226 ? 4.396 13.172 -6.367 1.00 89.62 226 GLY A CA 1
ATOM 1824 C C . GLY A 1 226 ? 5.398 12.012 -6.359 1.00 89.62 226 GLY A C 1
ATOM 1825 O O . GLY A 1 226 ? 5.962 11.699 -7.400 1.00 89.62 226 GLY A O 1
ATOM 1826 N N . ASP A 1 227 ? 5.566 11.333 -5.223 1.00 90.19 227 ASP A N 1
ATOM 1827 C CA . ASP A 1 227 ? 6.455 10.172 -5.103 1.00 90.19 227 ASP A CA 1
ATOM 1828 C C . ASP A 1 227 ? 5.789 8.847 -5.535 1.00 90.19 227 ASP A C 1
ATOM 1830 O O . ASP A 1 227 ? 6.394 7.773 -5.457 1.00 90.19 227 ASP A O 1
ATOM 1834 N N . HIS A 1 228 ? 4.508 8.870 -5.933 1.00 93.75 228 HIS A N 1
ATOM 1835 C CA . HIS A 1 228 ? 3.796 7.660 -6.345 1.00 93.75 228 HIS A CA 1
ATOM 1836 C C . HIS A 1 228 ? 4.471 7.054 -7.593 1.00 93.75 228 HIS A C 1
ATOM 1838 O O . HIS A 1 228 ? 4.692 7.781 -8.566 1.00 93.75 228 HIS A O 1
ATOM 1844 N N . PRO A 1 229 ? 4.730 5.728 -7.656 1.00 94.75 229 PRO A N 1
ATOM 1845 C CA . PRO A 1 229 ? 5.439 5.087 -8.770 1.00 94.75 229 PRO A CA 1
ATOM 1846 C C . PRO A 1 229 ? 4.970 5.505 -10.168 1.00 94.75 229 PRO A C 1
ATOM 1848 O O . PRO A 1 229 ? 5.791 5.833 -11.020 1.00 94.75 229 PRO A O 1
ATOM 1851 N N . TYR A 1 230 ? 3.654 5.552 -10.397 1.00 92.88 230 TYR A N 1
ATOM 1852 C CA . TYR A 1 230 ? 3.089 5.994 -11.678 1.00 92.88 230 TYR A CA 1
ATOM 1853 C C . TYR A 1 230 ? 3.493 7.412 -12.077 1.00 92.88 230 TYR A C 1
ATOM 1855 O O . TYR A 1 230 ? 3.733 7.629 -13.256 1.00 92.88 230 TYR A O 1
ATOM 1863 N N . TYR A 1 231 ? 3.624 8.353 -11.141 1.00 90.62 231 TYR A N 1
ATOM 1864 C CA . TYR A 1 231 ? 4.035 9.718 -11.467 1.00 90.62 231 TYR A CA 1
ATOM 1865 C C . TYR A 1 231 ? 5.474 9.763 -12.005 1.00 90.62 231 TYR A C 1
ATOM 1867 O O . TYR A 1 231 ? 5.780 10.517 -12.926 1.00 90.62 231 TYR A O 1
ATOM 1875 N N . HIS A 1 232 ? 6.353 8.896 -11.493 1.00 91.25 232 HIS A N 1
ATOM 1876 C CA . HIS A 1 232 ? 7.754 8.848 -11.911 1.00 91.25 232 HIS A CA 1
ATOM 1877 C C . HIS A 1 232 ? 7.962 8.304 -13.322 1.00 91.25 232 HIS A C 1
ATOM 1879 O O . HIS A 1 232 ? 8.893 8.738 -13.995 1.00 91.25 232 HIS A O 1
ATOM 1885 N N . TYR A 1 233 ? 7.136 7.354 -13.774 1.00 92.50 233 TYR A N 1
ATOM 1886 C CA . TYR A 1 233 ? 7.259 6.818 -15.132 1.00 92.50 233 TYR A CA 1
ATOM 1887 C C . TYR A 1 233 ? 6.168 7.284 -16.099 1.00 92.50 233 TYR A C 1
ATOM 1889 O O . TYR A 1 233 ? 6.314 7.074 -17.299 1.00 92.50 233 TYR A O 1
ATOM 1897 N N . TYR A 1 234 ? 5.141 7.988 -15.633 1.00 91.31 234 TYR A N 1
ATOM 1898 C CA . TYR A 1 234 ? 4.215 8.784 -16.442 1.00 91.31 234 TYR A CA 1
ATOM 1899 C C . TYR A 1 234 ? 4.223 10.240 -15.954 1.00 91.31 234 TYR A C 1
ATOM 1901 O O . TYR A 1 234 ? 3.273 10.673 -15.300 1.00 91.31 234 TYR A O 1
ATOM 1909 N N . PRO A 1 235 ? 5.289 11.009 -16.248 1.00 83.69 235 PRO A N 1
ATOM 1910 C CA . PRO A 1 235 ? 5.318 12.437 -15.941 1.00 83.69 235 PRO A CA 1
ATOM 1911 C C . PRO A 1 235 ? 4.170 13.195 -16.649 1.00 83.69 235 PRO A C 1
ATOM 1913 O O . PRO A 1 235 ? 3.530 12.628 -17.535 1.00 83.69 235 PRO A O 1
ATOM 1916 N N . PRO A 1 236 ? 3.925 14.487 -16.341 1.00 77.81 236 PRO A N 1
ATOM 1917 C CA . PRO A 1 236 ? 2.793 15.286 -16.860 1.00 77.81 236 PRO A CA 1
ATOM 1918 C C . PRO A 1 236 ? 2.600 15.376 -18.392 1.00 77.81 236 PRO A C 1
ATOM 1920 O O . PRO A 1 236 ? 1.659 16.011 -18.852 1.00 77.81 236 PRO A O 1
ATOM 1923 N N . MET A 1 237 ? 3.461 14.734 -19.182 1.00 74.50 237 MET A N 1
ATOM 1924 C CA . MET A 1 237 ? 3.381 14.597 -20.640 1.00 74.50 237 MET A CA 1
ATOM 1925 C C . MET A 1 237 ? 2.615 13.341 -21.101 1.00 74.50 237 MET A C 1
ATOM 1927 O O . MET A 1 237 ? 2.600 13.039 -22.293 1.00 74.50 237 MET A O 1
ATOM 1931 N N . TYR A 1 238 ? 2.005 12.588 -20.183 1.00 79.38 238 TYR A N 1
ATOM 1932 C CA . TYR A 1 238 ? 1.276 11.356 -20.488 1.00 79.38 238 TYR A CA 1
ATOM 1933 C C . TYR A 1 238 ? -0.227 11.482 -20.207 1.00 79.38 238 TYR A C 1
ATOM 1935 O O . TYR A 1 238 ? -0.642 12.103 -19.230 1.00 79.38 238 TYR A O 1
ATOM 1943 N N . GLY A 1 239 ? -1.041 10.884 -21.079 1.00 77.50 239 GLY A N 1
ATOM 1944 C CA . GLY A 1 239 ? -2.496 10.843 -20.957 1.00 77.50 239 GLY A CA 1
ATOM 1945 C C . GLY A 1 239 ? -3.004 9.730 -20.027 1.00 77.50 239 GLY A C 1
ATOM 1946 O O . GLY A 1 239 ? -2.217 8.946 -19.486 1.00 77.50 239 GLY A O 1
ATOM 1947 N N . PRO A 1 240 ? -4.331 9.630 -19.825 1.00 78.00 240 PRO A N 1
ATOM 1948 C CA . PRO A 1 240 ? -4.940 8.707 -18.863 1.00 78.00 240 PRO A CA 1
ATOM 1949 C C . PRO A 1 240 ? -4.730 7.221 -19.190 1.00 78.00 240 PRO A C 1
ATOM 1951 O O . PRO A 1 240 ? -4.938 6.378 -18.318 1.00 78.00 240 PRO A O 1
ATOM 1954 N N . THR A 1 241 ? -4.325 6.871 -20.417 1.00 78.81 241 THR A N 1
ATOM 1955 C CA . THR A 1 241 ? -4.003 5.486 -20.799 1.00 78.81 241 THR A CA 1
ATOM 1956 C C . THR A 1 241 ? -2.496 5.205 -20.828 1.00 78.81 241 THR A C 1
ATOM 1958 O O . THR A 1 241 ? -2.082 4.081 -21.125 1.00 78.81 241 THR A O 1
ATOM 1961 N N . GLY A 1 242 ? -1.674 6.189 -20.445 1.00 75.31 242 GLY A N 1
ATOM 1962 C CA . GLY A 1 242 ? -0.214 6.119 -20.471 1.00 75.31 242 GLY A CA 1
ATOM 1963 C C . GLY A 1 242 ? 0.390 6.429 -21.841 1.00 75.31 242 GLY A C 1
ATOM 1964 O O . GLY A 1 242 ? 1.562 6.135 -22.067 1.00 75.31 242 GLY A O 1
ATOM 1965 N N . GLU A 1 243 ? -0.393 6.981 -22.765 1.00 83.50 243 GLU A N 1
ATOM 1966 C CA . GLU A 1 243 ? 0.043 7.448 -24.077 1.00 83.50 243 GLU A CA 1
ATOM 1967 C C . GLU A 1 243 ? 0.816 8.768 -23.972 1.00 83.50 243 GLU A C 1
ATOM 1969 O O . GLU A 1 243 ? 0.504 9.610 -23.131 1.00 83.50 243 GLU A O 1
ATOM 1974 N N . TRP A 1 244 ? 1.819 8.967 -24.829 1.00 79.44 244 TRP A N 1
ATOM 1975 C CA . TRP A 1 244 ? 2.525 10.246 -24.912 1.00 79.44 244 TRP A CA 1
ATOM 1976 C C . TRP A 1 244 ? 1.625 11.318 -25.535 1.00 79.44 244 TRP A C 1
ATOM 1978 O O . TRP A 1 244 ? 1.092 11.123 -26.631 1.00 79.44 244 TRP A O 1
ATOM 1988 N N . LEU A 1 245 ? 1.483 12.466 -24.873 1.00 79.38 245 LEU A N 1
ATOM 1989 C CA . LEU A 1 245 ? 0.716 13.598 -25.383 1.00 79.38 245 LEU A CA 1
ATOM 1990 C C . LEU A 1 245 ? 1.581 14.411 -26.353 1.00 79.38 245 LEU A C 1
ATOM 1992 O O . LEU A 1 245 ? 2.393 15.244 -25.957 1.00 79.38 245 LEU A O 1
ATOM 1996 N N . THR A 1 246 ? 1.394 14.193 -27.655 1.00 71.56 246 THR A N 1
ATOM 1997 C CA . THR A 1 246 ? 2.178 14.850 -28.721 1.00 71.56 246 THR A CA 1
ATOM 1998 C C . THR A 1 246 ? 1.952 16.362 -28.835 1.00 71.56 246 THR A C 1
ATOM 2000 O O . THR A 1 246 ? 2.678 17.039 -29.554 1.00 71.56 246 THR A O 1
ATOM 2003 N N . ASN A 1 247 ? 0.931 16.894 -28.167 1.00 65.88 247 ASN A N 1
ATOM 2004 C CA . ASN A 1 247 ? 0.490 18.288 -28.215 1.00 65.88 247 ASN A CA 1
ATOM 2005 C C . ASN A 1 247 ? 0.439 18.946 -26.826 1.00 65.88 247 ASN A C 1
ATOM 2007 O O . ASN A 1 247 ? -0.237 19.961 -26.656 1.00 65.88 247 ASN A O 1
ATOM 2011 N N . TRP A 1 248 ? 1.121 18.375 -25.830 1.00 51.12 248 TRP A N 1
ATOM 2012 C CA . TRP A 1 248 ? 1.188 18.989 -24.511 1.00 51.12 248 TRP A CA 1
ATOM 2013 C C . TRP A 1 248 ? 2.116 20.209 -24.544 1.00 51.12 248 TRP A C 1
ATOM 2015 O O . TRP A 1 248 ? 3.338 20.078 -24.607 1.00 51.12 248 TRP A O 1
ATOM 2025 N N . SER A 1 249 ? 1.519 21.401 -24.528 1.00 49.66 249 SER A N 1
ATOM 2026 C CA . SER A 1 249 ? 2.216 22.637 -24.185 1.00 49.66 249 SER A CA 1
ATOM 2027 C C . SER A 1 249 ? 2.039 22.867 -22.681 1.00 49.66 249 SER A C 1
ATOM 2029 O O . SER A 1 249 ? 0.898 22.997 -22.237 1.00 49.66 249 SER A O 1
ATOM 2031 N N . PRO A 1 250 ? 3.117 22.937 -21.879 1.00 55.34 250 PRO A N 1
ATOM 2032 C CA . PRO A 1 250 ? 3.025 23.383 -20.485 1.00 55.34 250 PRO A CA 1
ATOM 2033 C C . PRO A 1 250 ? 2.592 24.854 -20.337 1.00 55.34 250 PRO A C 1
ATOM 2035 O O . PRO A 1 250 ? 2.447 25.319 -19.205 1.00 55.34 250 PRO A O 1
ATOM 2038 N N . PHE A 1 251 ? 2.442 25.579 -21.454 1.00 43.56 251 PHE A N 1
ATOM 2039 C CA . PHE A 1 251 ? 2.130 27.006 -21.553 1.00 43.56 251 PHE A CA 1
ATOM 2040 C C . PHE A 1 251 ? 0.934 27.263 -22.471 1.00 43.56 251 PHE A C 1
ATOM 2042 O O . PHE A 1 251 ? 0.893 26.645 -23.563 1.00 43.56 251 PHE A O 1
#

Solvent-accessible surface area (backbone atoms only — not comparable to full-atom values): 14370 Å² total; per-residue (Å²): 129,81,76,76,62,92,87,68,64,66,25,78,52,67,40,82,88,65,78,51,37,31,37,41,30,45,80,50,35,81,46,88,43,45,10,48,25,22,63,86,60,73,56,33,64,75,77,39,60,42,50,61,76,84,78,20,49,32,36,43,73,43,66,59,76,48,61,35,47,32,29,35,33,33,35,53,56,99,90,45,67,32,81,30,31,46,63,50,25,65,33,66,47,76,54,95,91,40,64,25,16,47,46,66,66,61,80,84,85,82,76,86,82,45,86,85,58,74,79,73,57,78,92,74,57,40,73,44,79,40,48,54,44,64,74,33,30,48,81,54,94,94,40,83,43,71,14,21,31,72,48,40,51,75,45,47,65,57,46,46,73,72,65,44,35,25,37,34,35,48,31,53,30,18,47,80,81,89,74,76,75,27,86,46,27,37,27,84,56,11,57,27,62,74,43,48,53,73,69,38,48,50,53,32,51,40,56,31,39,75,62,65,24,39,81,45,76,48,76,67,82,90,59,65,32,83,80,15,35,64,44,62,60,47,45,98,54,41,47,100,76,45,44,78,47,92,79,70,62,100,115

Foldseek 3Di:
DDDDPPPDDAAKAQDQPPQFKIKHKAQAAPFPWKAKAWPLVPRDQPPGTWDDPNLRITMGMDTQSAKIWIFMWTALDPPDIDTAARLQALEWDDDPQHTTHIDHRHDDPDDFPLPVFDQDDPVPFDEDEDEQQPVLWDDDPNDIDGGALVSVLVCLVVVLVVVGQEYEYQAFAADTDQDDSNLAHQHQNYGHCNNPHPSSVVSSQSSSRVSNYHYHYDGNPVDHHCNRRCCRSQPPQADPSRHGNPPDDPD

Nearest PDB structures (foldseek):
  8dl2-assembly4_D  TM=8.593E-01  e=5.350E-21  Bacteroides ovatus ATCC 8483
  8dge-assembly1_A  TM=8.456E-01  e=4.289E-20  Bacteroides ovatus ATCC 8483
  8dl1-assembly2_B  TM=8.408E-01  e=4.551E-20  Bacteroides ovatus ATCC 8483
  7ml5-assembly1_A  TM=8.535E-01  e=1.282E-14  Oryza sativa Japonica Group
  3amk-assembly1_A  TM=8.537E-01  e=2.466E-14  Oryza sativa Japonica Group

pLDDT: mean 92.08, std 9.5, range [43.56, 98.75]

Mean predi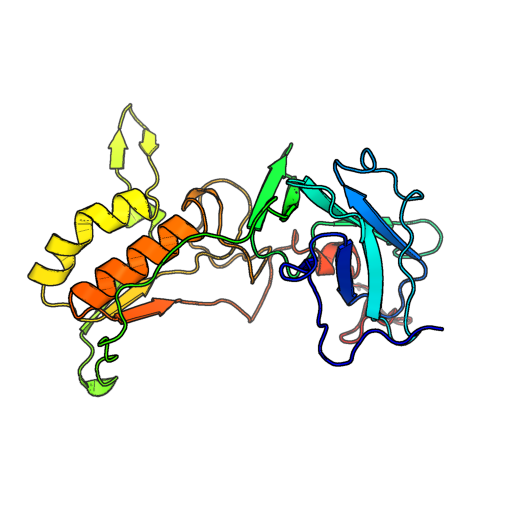cted aligned error: 5.22 Å